Protein AF-A0A1G6M345-F1 (afdb_monomer_lite)

pLDDT: mean 76.26, std 18.9, range [32.53, 98.56]

Radius of gyration: 29.84 Å; chains: 1; bounding box: 64×35×105 Å

Structure (mmCIF, N/CA/C/O backbone):
data_AF-A0A1G6M345-F1
#
_entry.id   AF-A0A1G6M345-F1
#
loop_
_atom_site.group_PDB
_atom_site.id
_atom_site.type_symbol
_atom_site.label_atom_id
_atom_site.label_alt_id
_atom_site.label_comp_id
_atom_site.label_asym_id
_atom_site.label_entity_id
_atom_site.label_seq_id
_atom_site.pdbx_PDB_ins_code
_atom_site.Cartn_x
_atom_site.Cartn_y
_atom_site.Cartn_z
_atom_site.occupancy
_atom_site.B_iso_or_equiv
_atom_site.auth_seq_id
_atom_site.auth_comp_id
_atom_site.auth_asym_id
_atom_site.auth_atom_id
_atom_site.pdbx_PDB_model_num
ATOM 1 N N . MET A 1 1 ? 26.099 4.667 -86.361 1.00 35.91 1 MET A N 1
ATOM 2 C CA . MET A 1 1 ? 26.799 5.180 -85.166 1.00 35.91 1 MET A CA 1
ATOM 3 C C . MET A 1 1 ? 26.003 4.745 -83.948 1.00 35.91 1 MET A C 1
ATOM 5 O O . MET A 1 1 ? 24.913 5.258 -83.745 1.00 35.91 1 MET A O 1
ATOM 9 N N . ALA A 1 2 ? 26.470 3.720 -83.233 1.00 34.31 2 ALA A N 1
ATOM 10 C CA . ALA A 1 2 ? 25.830 3.236 -82.012 1.00 34.31 2 ALA A CA 1
ATOM 11 C C . ALA A 1 2 ? 26.437 3.985 -80.821 1.00 34.31 2 ALA A C 1
ATOM 13 O O . ALA A 1 2 ? 27.648 3.931 -80.615 1.00 34.31 2 ALA A O 1
ATOM 14 N N . VAL A 1 3 ? 25.608 4.716 -80.080 1.00 37.28 3 VAL A N 1
ATOM 15 C CA . VAL A 1 3 ? 25.998 5.370 -78.828 1.00 37.28 3 VAL A CA 1
ATOM 16 C C . VAL A 1 3 ? 25.829 4.322 -77.730 1.00 37.28 3 VAL A C 1
ATOM 18 O O . VAL A 1 3 ? 24.717 3.857 -77.490 1.00 37.28 3 VAL A O 1
ATOM 21 N N . GLY A 1 4 ? 26.939 3.867 -77.146 1.00 32.53 4 GLY A N 1
ATOM 22 C CA . GLY A 1 4 ? 26.936 2.855 -76.091 1.00 32.53 4 GLY A CA 1
ATOM 23 C C . GLY A 1 4 ? 26.168 3.344 -74.865 1.00 32.53 4 GLY A C 1
ATOM 24 O O . GLY A 1 4 ? 26.401 4.454 -74.388 1.00 32.53 4 GLY A O 1
ATOM 25 N N . ALA A 1 5 ? 25.242 2.523 -74.368 1.00 40.53 5 ALA A N 1
ATOM 26 C CA . ALA A 1 5 ? 24.544 2.788 -73.118 1.00 40.53 5 ALA A CA 1
ATOM 27 C C . ALA A 1 5 ? 25.561 2.894 -71.963 1.00 40.53 5 ALA A C 1
ATOM 29 O O . ALA A 1 5 ? 26.490 2.081 -71.905 1.00 40.53 5 ALA A O 1
ATOM 30 N N . PRO A 1 6 ? 25.414 3.861 -71.038 1.00 37.91 6 PRO A N 1
ATOM 31 C CA . PRO A 1 6 ? 26.281 3.941 -69.875 1.00 37.91 6 PRO A CA 1
ATOM 32 C C . PRO A 1 6 ? 26.061 2.705 -68.999 1.00 37.91 6 PRO A C 1
ATOM 34 O O . PRO A 1 6 ? 24.987 2.499 -68.437 1.00 37.91 6 PRO A O 1
ATOM 37 N N . ILE A 1 7 ? 27.097 1.876 -68.893 1.00 40.00 7 ILE A N 1
ATOM 38 C CA . ILE A 1 7 ? 27.225 0.840 -67.869 1.00 40.00 7 ILE A CA 1
ATOM 39 C C . ILE A 1 7 ? 27.265 1.533 -66.506 1.00 40.00 7 ILE A C 1
ATOM 41 O O . ILE A 1 7 ? 28.296 2.063 -66.101 1.00 40.00 7 ILE A O 1
ATOM 45 N N . THR A 1 8 ? 26.136 1.558 -65.801 1.00 39.62 8 THR A N 1
ATOM 46 C CA . THR A 1 8 ? 26.096 1.892 -64.378 1.00 39.62 8 THR A CA 1
ATOM 47 C C . THR A 1 8 ? 26.783 0.760 -63.610 1.00 39.62 8 THR A C 1
ATOM 49 O O . THR A 1 8 ? 26.285 -0.369 -63.623 1.00 39.62 8 THR A O 1
ATOM 52 N N . PRO A 1 9 ? 27.935 0.998 -62.954 1.00 37.31 9 PRO A N 1
ATOM 53 C CA . PRO A 1 9 ? 28.557 -0.027 -62.132 1.00 37.31 9 PRO A CA 1
ATOM 54 C C . PRO A 1 9 ? 27.627 -0.344 -60.957 1.00 37.31 9 PRO A C 1
ATOM 56 O O . PRO A 1 9 ? 27.355 0.506 -60.110 1.00 37.31 9 PRO A O 1
ATOM 59 N N . VAL A 1 10 ? 27.123 -1.577 -60.910 1.00 41.31 10 VAL A N 1
ATOM 60 C CA . VAL A 1 10 ? 26.424 -2.103 -59.735 1.00 41.31 10 VAL A CA 1
ATOM 61 C C . VAL A 1 10 ? 27.484 -2.342 -58.666 1.00 41.31 10 VAL A C 1
ATOM 63 O O . VAL A 1 10 ? 28.282 -3.273 -58.760 1.00 41.31 10 VAL A O 1
ATOM 66 N N . LEU A 1 11 ? 27.538 -1.459 -57.673 1.00 40.88 11 LEU A N 1
ATOM 67 C CA . LEU A 1 11 ? 28.486 -1.571 -56.571 1.00 40.88 11 LEU A CA 1
ATOM 68 C C . LEU A 1 11 ? 28.086 -2.760 -55.669 1.00 40.88 11 LEU A C 1
ATOM 70 O O . LEU A 1 11 ? 26.948 -2.799 -55.194 1.00 40.88 11 LEU A O 1
ATOM 74 N N . PRO A 1 12 ? 28.981 -3.728 -55.394 1.00 41.59 12 PRO A N 1
ATOM 75 C CA . PRO A 1 12 ? 28.666 -4.935 -54.632 1.00 41.59 12 PRO A CA 1
ATOM 76 C C . PRO A 1 12 ? 28.777 -4.678 -53.124 1.00 41.59 12 PRO A C 1
ATOM 78 O O . PRO A 1 12 ? 29.505 -5.354 -52.400 1.00 41.59 12 PRO A O 1
ATOM 81 N N . PHE A 1 13 ? 28.047 -3.686 -52.624 1.00 46.22 13 PHE A N 1
ATOM 82 C CA . PHE A 1 13 ? 27.951 -3.448 -51.191 1.00 46.22 13 PHE A CA 1
ATOM 83 C C . PHE A 1 13 ? 26.801 -4.274 -50.618 1.00 46.22 13 PHE A C 1
ATOM 85 O O . PHE A 1 13 ? 25.634 -3.906 -50.728 1.00 46.22 13 PHE A O 1
ATOM 92 N N . SER A 1 14 ? 27.111 -5.403 -49.975 1.00 50.25 14 SER A N 1
ATOM 93 C CA . SER A 1 14 ? 26.101 -6.142 -49.214 1.00 50.25 14 SER A CA 1
ATOM 94 C C . SER A 1 14 ? 25.989 -5.555 -47.804 1.00 50.25 14 SER A C 1
ATOM 96 O O . SER A 1 14 ? 26.851 -5.797 -46.952 1.00 50.25 14 SER A O 1
ATOM 98 N N . LYS A 1 15 ? 24.923 -4.796 -47.545 1.00 51.84 15 LYS A N 1
ATOM 99 C CA . LYS A 1 15 ? 24.524 -4.386 -46.194 1.00 51.84 15 LYS A CA 1
ATOM 100 C C . LYS A 1 15 ? 23.704 -5.515 -45.581 1.00 51.84 15 LYS A C 1
ATOM 102 O O . LYS A 1 15 ? 22.666 -5.882 -46.118 1.00 51.84 15 LYS A O 1
ATOM 107 N N . THR A 1 16 ? 24.174 -6.087 -44.476 1.00 56.19 16 THR A N 1
ATOM 108 C CA . THR A 1 16 ? 23.378 -7.056 -43.711 1.00 56.19 16 THR A CA 1
ATOM 109 C C . THR A 1 16 ? 22.827 -6.359 -42.480 1.00 56.19 16 THR A C 1
ATOM 111 O O . THR A 1 16 ? 23.593 -5.818 -41.681 1.00 56.19 16 THR A O 1
ATOM 114 N N . SER A 1 17 ? 21.506 -6.370 -42.336 1.00 57.03 17 SER A N 1
ATOM 115 C CA . SER A 1 17 ? 20.808 -5.940 -41.129 1.00 57.03 17 SER A CA 1
ATOM 116 C C . SER A 1 17 ? 20.245 -7.157 -40.409 1.00 57.03 17 SER A C 1
ATOM 118 O O . SER A 1 17 ? 19.601 -7.998 -41.036 1.00 57.03 17 SER A O 1
ATOM 120 N N . LYS A 1 18 ? 20.469 -7.245 -39.099 1.00 63.69 18 LYS A N 1
ATOM 121 C CA . LYS A 1 18 ? 19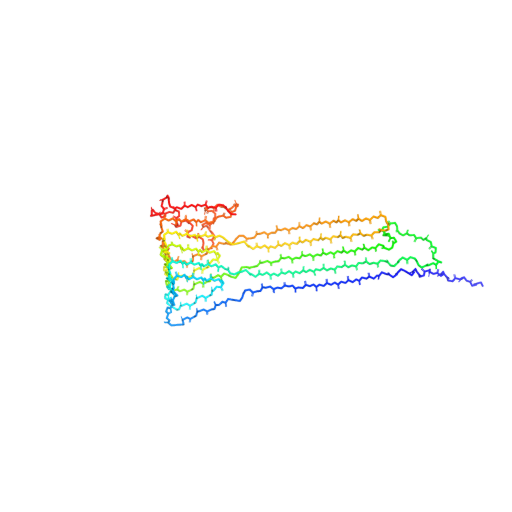.743 -8.170 -38.224 1.00 63.69 18 LYS A CA 1
ATOM 122 C C . LYS A 1 18 ? 19.028 -7.362 -37.155 1.00 63.69 18 LYS A C 1
ATOM 124 O O . LYS A 1 18 ? 19.662 -6.516 -36.523 1.00 63.69 18 LYS A O 1
ATOM 129 N N . THR A 1 19 ? 17.753 -7.664 -36.958 1.00 62.09 19 THR A N 1
ATOM 130 C CA . THR A 1 19 ? 16.923 -7.079 -35.906 1.00 62.09 19 THR A CA 1
ATOM 131 C C . THR A 1 19 ? 16.432 -8.200 -35.004 1.00 62.09 19 THR A C 1
ATOM 133 O O . THR A 1 19 ? 15.985 -9.231 -35.507 1.00 62.09 19 THR A O 1
ATOM 136 N N . GLY A 1 20 ? 16.539 -8.008 -33.695 1.00 57.91 20 GLY A N 1
ATOM 137 C CA . GLY A 1 20 ? 15.947 -8.869 -32.680 1.00 57.91 20 GLY A CA 1
ATOM 138 C C . GLY A 1 20 ? 15.106 -8.029 -31.731 1.00 57.91 20 GLY A C 1
ATOM 139 O O . GLY A 1 20 ? 15.467 -6.891 -31.439 1.00 57.91 20 GLY A O 1
ATOM 140 N N . ILE A 1 21 ? 13.986 -8.577 -31.276 1.00 61.22 21 ILE A N 1
ATOM 141 C CA . ILE A 1 21 ? 13.172 -7.998 -30.208 1.00 61.22 21 ILE A CA 1
ATOM 142 C C . ILE A 1 21 ? 12.942 -9.114 -29.202 1.00 61.22 21 ILE A C 1
ATOM 144 O O . ILE A 1 21 ? 12.504 -10.201 -29.577 1.00 61.22 21 ILE A O 1
ATOM 148 N N . GLU A 1 22 ? 13.252 -8.838 -27.947 1.00 65.25 22 GLU A N 1
ATOM 149 C CA . GLU A 1 22 ? 12.936 -9.695 -26.817 1.00 65.25 22 GLU A CA 1
ATOM 150 C C . GLU A 1 22 ? 11.963 -8.950 -25.904 1.00 65.25 22 GLU A C 1
ATOM 152 O O . GLU A 1 22 ? 12.176 -7.777 -25.600 1.00 65.25 22 GLU A O 1
ATOM 157 N N . LEU A 1 23 ? 10.885 -9.625 -25.511 1.00 72.25 23 LEU A N 1
ATOM 158 C CA . LEU A 1 23 ? 9.924 -9.146 -24.524 1.00 72.25 23 LEU A CA 1
ATOM 159 C C . LEU A 1 23 ? 9.982 -10.099 -23.334 1.00 72.25 23 LEU A C 1
ATOM 161 O O . LEU A 1 23 ? 9.750 -11.298 -23.498 1.00 72.25 23 LEU A O 1
ATOM 165 N N . GLN A 1 24 ? 10.259 -9.562 -22.153 1.00 73.94 24 GLN A N 1
ATOM 166 C CA . GLN A 1 24 ? 10.137 -10.277 -20.889 1.00 73.94 24 GLN A CA 1
ATOM 167 C C . GLN A 1 24 ? 9.076 -9.576 -20.044 1.00 73.94 24 GLN A C 1
ATOM 169 O O . GLN A 1 24 ? 8.997 -8.350 -20.026 1.00 73.94 24 GLN A O 1
ATOM 174 N N . SER A 1 25 ? 8.233 -10.340 -19.357 1.00 77.00 25 SER A N 1
ATOM 175 C CA . SER A 1 25 ? 7.199 -9.782 -18.487 1.00 77.00 25 SER A CA 1
ATOM 176 C C . SER A 1 25 ? 6.977 -10.669 -17.274 1.00 77.00 25 SER A C 1
ATOM 178 O O . SER A 1 25 ? 6.829 -11.882 -17.431 1.00 77.00 25 SER A O 1
ATOM 180 N N . ASP A 1 26 ? 6.874 -10.052 -16.103 1.00 76.50 26 ASP A N 1
ATOM 181 C CA . ASP A 1 26 ? 6.426 -10.668 -14.860 1.00 76.50 26 ASP A CA 1
ATOM 182 C C . ASP A 1 26 ? 5.181 -9.922 -14.370 1.00 76.50 26 ASP A C 1
ATOM 184 O O . ASP A 1 26 ? 5.207 -8.718 -14.107 1.00 76.50 26 ASP A O 1
ATOM 188 N N . THR A 1 27 ? 4.047 -10.619 -14.337 1.00 76.81 27 THR A N 1
ATOM 189 C CA . THR A 1 27 ? 2.755 -10.034 -13.968 1.00 76.81 27 THR A CA 1
ATOM 190 C C . THR A 1 27 ? 2.256 -10.684 -12.692 1.00 76.81 27 THR A C 1
ATOM 192 O O . THR A 1 27 ? 1.922 -11.870 -12.664 1.00 76.81 27 THR A O 1
ATOM 195 N N . ALA A 1 28 ? 2.135 -9.880 -11.642 1.00 75.44 28 ALA A N 1
ATOM 196 C CA . ALA A 1 28 ? 1.505 -10.274 -10.403 1.00 75.44 28 ALA A CA 1
ATOM 197 C C . ALA A 1 28 ? 0.017 -10.561 -10.635 1.00 75.44 28 ALA A C 1
ATOM 199 O O . ALA A 1 28 ? -0.778 -9.675 -10.953 1.00 75.44 28 ALA A O 1
ATOM 200 N N . SER A 1 29 ? -0.363 -11.820 -10.438 1.00 76.00 29 SER A N 1
ATOM 201 C CA . SER A 1 29 ? -1.762 -12.237 -10.430 1.00 76.00 29 SER A CA 1
ATOM 202 C C . SER A 1 29 ? -2.327 -12.096 -9.024 1.00 76.00 29 SER A C 1
ATOM 204 O O . SER A 1 29 ? -1.793 -12.665 -8.071 1.00 76.00 29 SER A O 1
ATOM 206 N N . ALA A 1 30 ? -3.413 -11.339 -8.892 1.00 81.00 30 ALA A N 1
ATOM 207 C CA . ALA A 1 30 ? -4.017 -11.102 -7.595 1.00 81.00 30 ALA A CA 1
ATOM 208 C C . ALA A 1 30 ? -4.652 -12.375 -7.018 1.00 81.00 30 ALA A C 1
ATOM 210 O O . ALA A 1 30 ? -5.416 -13.068 -7.693 1.00 81.00 30 ALA A O 1
ATOM 211 N N . SER A 1 31 ? -4.391 -12.649 -5.738 1.00 87.69 31 SER A N 1
ATOM 212 C CA . SER A 1 31 ? -5.169 -13.641 -4.988 1.00 87.69 31 SER A CA 1
ATOM 213 C C . SER A 1 31 ? -6.494 -13.022 -4.562 1.00 87.69 31 SER A C 1
ATOM 215 O O . SER A 1 31 ? -6.500 -11.920 -4.018 1.00 87.69 31 SER A O 1
ATOM 217 N N . THR A 1 32 ? -7.607 -13.715 -4.798 1.00 91.69 32 THR A N 1
ATOM 218 C CA . THR A 1 32 ? -8.953 -13.211 -4.491 1.00 91.69 32 THR A CA 1
ATOM 219 C C . THR A 1 32 ? -9.581 -13.977 -3.329 1.00 91.69 32 THR A C 1
ATOM 221 O O . THR A 1 32 ? -9.552 -15.206 -3.285 1.00 91.69 32 THR A O 1
ATOM 224 N N . VAL A 1 33 ? -10.159 -13.245 -2.378 1.00 93.00 33 VAL A N 1
ATOM 225 C CA . VAL A 1 33 ? -10.988 -13.784 -1.294 1.00 93.00 33 VAL A CA 1
ATOM 226 C C . VAL A 1 33 ? -12.342 -13.098 -1.376 1.00 93.00 33 VAL A C 1
ATOM 228 O O . VAL A 1 33 ? -12.422 -11.885 -1.206 1.00 93.00 33 VAL A O 1
ATOM 231 N N . THR A 1 34 ? -13.406 -13.861 -1.629 1.00 92.94 34 THR A N 1
ATOM 232 C CA . THR A 1 34 ? -14.746 -13.297 -1.839 1.00 92.94 34 THR A CA 1
ATOM 233 C C . THR A 1 34 ? -15.772 -13.913 -0.898 1.00 92.94 34 THR A C 1
ATOM 235 O O . THR A 1 34 ? -15.845 -15.133 -0.752 1.00 92.94 34 THR A O 1
ATOM 238 N N . SER A 1 35 ? -16.606 -13.068 -0.293 1.00 94.00 35 SER A N 1
ATOM 239 C CA . SER A 1 35 ? -17.743 -13.453 0.543 1.00 94.00 35 SER A CA 1
ATOM 240 C C . SER A 1 35 ? -18.988 -12.696 0.086 1.00 94.00 35 SER A C 1
ATOM 242 O O . SER A 1 35 ? -19.209 -11.549 0.458 1.00 94.00 35 SER A O 1
ATOM 244 N N . SER A 1 36 ? -19.825 -13.334 -0.733 1.00 91.75 36 SER A N 1
ATOM 245 C CA . SER A 1 36 ? -20.975 -12.689 -1.394 1.00 91.75 36 SER A CA 1
ATOM 246 C C . SER A 1 36 ? -22.171 -12.401 -0.479 1.00 91.75 36 SER A C 1
ATOM 248 O O . SER A 1 36 ? -23.096 -11.698 -0.875 1.00 91.75 36 SER A O 1
ATOM 250 N N . GLN A 1 37 ? -22.182 -12.946 0.739 1.00 92.06 37 GLN A N 1
ATOM 251 C CA . GLN A 1 37 ? -23.281 -12.779 1.705 1.00 92.06 37 GLN A CA 1
ATOM 252 C C . GLN A 1 37 ? -22.798 -12.469 3.131 1.00 92.06 37 GLN A C 1
ATOM 254 O O . GLN A 1 37 ? -23.606 -12.217 4.032 1.00 92.06 37 GLN A O 1
ATOM 259 N N . GLY A 1 38 ? -21.487 -12.519 3.361 1.00 93.50 38 GLY A N 1
ATOM 260 C CA . GLY A 1 38 ? -20.889 -12.492 4.686 1.00 93.50 38 GLY A CA 1
ATOM 261 C C . GLY A 1 38 ? -19.712 -11.535 4.787 1.00 93.50 38 GLY A C 1
ATOM 262 O O . GLY A 1 38 ? -19.399 -10.788 3.861 1.00 93.50 38 GLY A O 1
ATOM 263 N N . GLY A 1 39 ? -19.077 -11.563 5.955 1.00 96.06 39 GLY A N 1
ATOM 264 C CA . GLY A 1 39 ? -17.797 -10.903 6.168 1.00 96.06 39 GLY A CA 1
ATOM 265 C C . GLY A 1 39 ? -16.621 -11.789 5.764 1.00 96.06 39 GLY A C 1
ATOM 266 O O . GLY A 1 39 ? -16.804 -12.950 5.382 1.00 96.06 39 GLY A O 1
ATOM 267 N N . VAL A 1 40 ? -15.417 -11.242 5.896 1.00 97.75 40 VAL A N 1
ATOM 268 C CA . VAL A 1 40 ? -14.147 -11.967 5.770 1.00 97.75 40 VAL A CA 1
ATOM 269 C C . VAL A 1 40 ? -13.339 -11.760 7.048 1.00 97.75 40 VAL A C 1
ATOM 271 O O . VAL A 1 40 ? -13.171 -10.631 7.499 1.00 97.75 40 VAL A O 1
ATOM 274 N N . LEU A 1 41 ? -12.827 -12.852 7.619 1.00 97.00 41 LEU A N 1
ATOM 275 C CA . LEU A 1 41 ? -11.887 -12.827 8.738 1.00 97.00 41 LEU A CA 1
ATOM 276 C C . LEU A 1 41 ? -10.561 -13.441 8.291 1.00 97.00 41 LEU A C 1
ATOM 278 O O . LEU A 1 41 ? -10.512 -14.620 7.944 1.00 97.00 41 LEU A O 1
ATOM 282 N N . LEU A 1 42 ? -9.493 -12.651 8.339 1.00 96.12 42 LEU A N 1
ATOM 283 C CA . LEU A 1 42 ? -8.120 -13.110 8.148 1.00 96.12 42 LEU A CA 1
ATOM 284 C C . LEU A 1 42 ? -7.401 -12.998 9.488 1.00 96.12 42 LEU A C 1
ATOM 286 O O . LEU A 1 42 ? -7.334 -11.912 10.060 1.00 96.12 42 LEU A O 1
ATOM 290 N N . GLN A 1 43 ? -6.890 -14.111 10.013 1.00 95.94 43 GLN A N 1
ATOM 291 C CA . GLN A 1 43 ? -6.244 -14.116 11.323 1.00 95.94 43 GLN A CA 1
ATOM 292 C C . GLN A 1 43 ? -5.020 -15.027 11.389 1.00 95.94 43 GLN A C 1
ATOM 294 O O . GLN A 1 43 ? -5.016 -16.112 10.808 1.00 95.94 43 GLN A O 1
ATOM 299 N N . GLY A 1 44 ? -3.999 -14.609 12.136 1.00 91.06 44 GLY A N 1
ATOM 300 C CA . GLY A 1 44 ? -2.784 -15.396 12.351 1.00 91.06 44 GLY A CA 1
ATOM 301 C C . GLY A 1 44 ? -1.759 -14.676 13.225 1.00 91.06 44 GLY A C 1
ATOM 302 O O . GLY A 1 44 ? -1.979 -13.548 13.642 1.00 91.06 44 GLY A O 1
ATOM 303 N N . GLY A 1 45 ? -0.618 -15.315 13.506 1.00 90.69 45 GLY A N 1
ATOM 304 C CA . GLY A 1 45 ? 0.490 -14.648 14.208 1.00 90.69 45 GLY A CA 1
ATOM 305 C C . GLY A 1 45 ? 1.037 -13.464 13.404 1.00 90.69 45 GLY A C 1
ATOM 306 O O . GLY A 1 45 ? 1.127 -12.352 13.915 1.00 90.69 45 GLY A O 1
ATOM 307 N N . THR A 1 46 ? 1.285 -13.685 12.116 1.00 92.62 46 THR A N 1
ATOM 308 C CA . THR A 1 46 ? 1.577 -12.637 11.135 1.00 92.62 46 THR A CA 1
ATOM 309 C C . THR A 1 46 ? 0.621 -12.801 9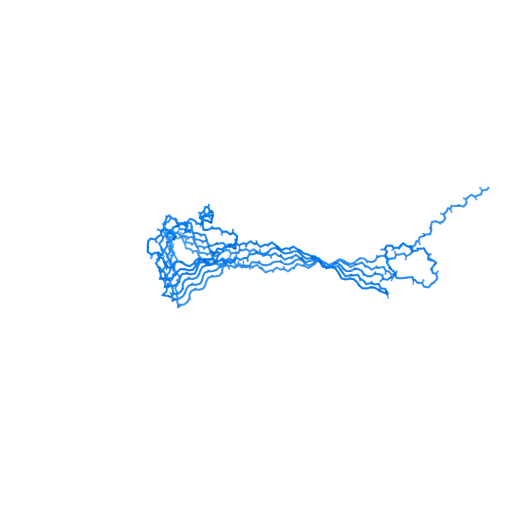.962 1.00 92.62 46 THR A C 1
ATOM 311 O O . THR A 1 46 ? 0.437 -13.917 9.474 1.00 92.62 46 THR A O 1
ATOM 314 N N . VAL A 1 47 ? 0.028 -11.704 9.496 1.00 93.94 47 VAL A N 1
ATOM 315 C CA . VAL A 1 47 ? -0.788 -11.679 8.277 1.00 93.94 47 VAL A CA 1
ATOM 316 C C . VAL A 1 47 ? -0.029 -10.893 7.216 1.00 93.94 47 VAL A C 1
ATOM 318 O O . VAL A 1 47 ? 0.257 -9.718 7.417 1.00 93.94 47 VAL A O 1
ATOM 321 N N . ASN A 1 48 ? 0.311 -11.534 6.098 1.00 92.00 48 ASN A N 1
ATOM 322 C CA . ASN A 1 48 ? 0.988 -10.889 4.974 1.00 92.00 48 ASN A CA 1
ATOM 323 C C . ASN A 1 48 ? 0.098 -10.951 3.730 1.00 92.00 48 ASN A C 1
ATOM 325 O O . ASN A 1 48 ? -0.348 -12.030 3.339 1.00 92.00 48 ASN A O 1
ATOM 329 N N . MET A 1 49 ? -0.161 -9.798 3.122 1.00 89.06 49 MET A N 1
ATOM 330 C CA . MET A 1 49 ? -0.991 -9.657 1.932 1.00 89.06 49 MET A CA 1
ATOM 331 C C . MET A 1 49 ? -0.243 -8.846 0.879 1.00 89.06 49 MET A C 1
ATOM 333 O O . MET A 1 49 ? 0.081 -7.680 1.097 1.00 89.06 49 MET A O 1
ATOM 337 N N . VAL A 1 50 ? 0.005 -9.463 -0.276 1.00 88.75 50 VAL A N 1
ATOM 338 C CA . VAL A 1 50 ? 0.732 -8.860 -1.398 1.00 88.75 50 VAL A CA 1
ATOM 339 C C . VAL A 1 50 ? -0.109 -8.985 -2.662 1.00 88.75 50 VAL A C 1
ATOM 341 O O . VAL A 1 50 ? -0.367 -10.098 -3.113 1.00 88.75 50 VAL A O 1
ATOM 344 N N . GLY A 1 51 ? -0.570 -7.859 -3.209 1.00 83.81 51 GLY A N 1
ATOM 345 C CA . GLY A 1 51 ? -1.460 -7.838 -4.378 1.00 83.81 51 GLY A CA 1
ATOM 346 C C . GLY A 1 51 ? -2.760 -8.632 -4.181 1.00 83.81 51 GLY A C 1
ATOM 347 O O . GLY A 1 51 ? -3.228 -9.284 -5.109 1.00 83.81 51 GLY A O 1
ATOM 348 N N . VAL A 1 52 ? -3.326 -8.635 -2.971 1.00 93.19 52 VAL A N 1
ATOM 349 C CA . VAL A 1 52 ? -4.533 -9.412 -2.635 1.00 93.19 52 VAL A CA 1
ATOM 350 C C . VAL A 1 52 ? -5.793 -8.587 -2.888 1.00 93.19 52 VAL A C 1
ATOM 352 O O . VAL A 1 52 ? -5.819 -7.381 -2.674 1.00 93.19 52 VAL A O 1
ATOM 355 N N . GLN A 1 53 ? -6.867 -9.235 -3.312 1.00 96.00 53 GLN A N 1
ATOM 356 C CA . GLN A 1 53 ? -8.183 -8.635 -3.496 1.00 96.00 53 GLN A CA 1
ATOM 357 C C . GLN A 1 53 ? -9.159 -9.313 -2.532 1.00 96.00 53 GLN A C 1
ATOM 359 O O . GLN A 1 53 ? -9.445 -10.501 -2.669 1.00 96.00 53 GLN A O 1
ATOM 364 N N . VAL A 1 54 ? -9.654 -8.576 -1.542 1.00 96.75 54 VAL A N 1
ATOM 365 C CA . VAL A 1 54 ? -10.673 -9.058 -0.604 1.00 96.75 54 VAL A CA 1
ATOM 366 C C . VAL A 1 54 ? -11.975 -8.330 -0.889 1.00 96.75 54 VAL A C 1
ATOM 368 O O . VAL A 1 54 ? -12.024 -7.104 -0.832 1.00 96.75 54 VAL A O 1
ATOM 371 N N . ASP A 1 55 ? -13.026 -9.086 -1.178 1.00 97.31 55 ASP A N 1
ATOM 372 C CA . ASP A 1 55 ? -14.365 -8.565 -1.436 1.00 97.31 55 ASP A CA 1
ATOM 373 C C . ASP A 1 55 ? -15.374 -9.235 -0.499 1.00 97.31 55 ASP A C 1
ATOM 375 O O . ASP A 1 55 ? -15.638 -10.436 -0.588 1.00 97.31 55 ASP A O 1
ATOM 379 N N . ALA A 1 56 ? -15.902 -8.466 0.448 1.00 96.88 56 ALA A N 1
ATOM 380 C CA . ALA A 1 56 ? -16.875 -8.920 1.423 1.00 96.88 56 ALA A CA 1
ATOM 381 C C . ALA A 1 56 ? -18.169 -8.115 1.292 1.00 96.88 56 ALA A C 1
ATOM 383 O O . ALA A 1 56 ? -18.172 -6.888 1.355 1.00 96.88 56 ALA A O 1
ATOM 384 N N . ALA A 1 57 ? -19.302 -8.812 1.227 1.00 94.75 57 ALA A N 1
ATOM 385 C CA . ALA A 1 57 ? -20.617 -8.179 1.256 1.00 94.75 57 ALA A CA 1
ATOM 386 C C . ALA A 1 57 ? -20.912 -7.486 2.601 1.00 94.75 57 ALA A C 1
ATOM 388 O O . ALA A 1 57 ? -21.792 -6.630 2.673 1.00 94.75 57 ALA A O 1
ATOM 389 N N . LYS A 1 58 ? -20.208 -7.875 3.672 1.00 96.56 58 LYS A N 1
ATOM 390 C CA . LYS A 1 58 ? -20.286 -7.268 5.010 1.00 96.56 58 LYS A CA 1
ATOM 391 C C . LYS A 1 58 ? -18.905 -6.786 5.458 1.00 96.56 58 LYS A C 1
ATOM 393 O O . LYS A 1 58 ? -18.200 -6.138 4.694 1.00 96.56 58 LYS A O 1
ATOM 398 N N . ASP A 1 59 ? -18.527 -7.059 6.701 1.00 97.81 59 ASP A N 1
ATOM 399 C CA . ASP A 1 59 ? -17.314 -6.519 7.304 1.00 97.81 59 ASP A CA 1
ATOM 400 C C . ASP A 1 59 ? -16.073 -7.352 6.966 1.00 97.81 59 ASP A C 1
ATOM 402 O O . ASP A 1 59 ? -16.135 -8.578 6.844 1.00 97.81 59 ASP A O 1
ATOM 406 N N . ILE A 1 60 ? -14.927 -6.684 6.870 1.00 98.38 60 ILE A N 1
ATOM 407 C CA . ILE A 1 60 ? -13.606 -7.309 6.816 1.00 98.38 60 ILE A CA 1
ATOM 408 C C . ILE A 1 60 ? -12.926 -7.098 8.167 1.00 98.38 60 ILE A C 1
ATOM 410 O O . ILE A 1 60 ? -12.804 -5.968 8.639 1.00 98.38 60 ILE A O 1
ATOM 414 N N . ALA A 1 61 ? -12.434 -8.181 8.761 1.00 98.31 61 ALA A N 1
ATOM 415 C CA . ALA A 1 61 ? -11.579 -8.151 9.938 1.00 98.31 61 ALA A CA 1
ATOM 416 C C . ALA A 1 61 ? -10.238 -8.826 9.626 1.00 98.31 61 ALA A C 1
ATOM 418 O O . ALA A 1 61 ? -10.198 -9.974 9.182 1.00 98.31 61 ALA A O 1
ATOM 419 N N . ILE A 1 62 ? -9.138 -8.119 9.871 1.00 98.19 62 ILE A N 1
ATOM 420 C CA . ILE A 1 62 ? -7.775 -8.628 9.716 1.00 98.19 62 ILE A CA 1
ATOM 421 C C . ILE A 1 62 ? -7.077 -8.510 11.061 1.00 98.19 62 ILE A C 1
ATOM 423 O O . ILE A 1 62 ? -6.885 -7.402 11.548 1.00 98.19 62 ILE A O 1
ATOM 427 N N . ASN A 1 63 ? -6.693 -9.639 11.652 1.00 98.00 63 ASN A N 1
ATOM 428 C CA . ASN A 1 63 ? -6.142 -9.690 13.001 1.00 98.00 63 ASN A CA 1
ATOM 429 C C . ASN A 1 63 ? -4.799 -10.423 13.016 1.00 98.00 63 ASN A C 1
ATOM 431 O O . ASN A 1 63 ? -4.713 -11.581 12.610 1.00 98.00 63 ASN A O 1
ATOM 435 N N . GLY A 1 64 ? -3.758 -9.799 13.557 1.00 95.06 64 GLY A N 1
ATOM 436 C CA . GLY A 1 64 ? -2.509 -10.505 13.808 1.00 95.06 64 GLY A CA 1
ATOM 437 C C . GLY A 1 64 ? -1.624 -9.873 14.864 1.00 95.06 64 GLY A C 1
ATOM 438 O O . GLY A 1 64 ? -1.910 -8.800 15.380 1.00 95.06 64 GLY A O 1
ATOM 439 N N . GLY A 1 65 ? -0.531 -10.552 15.202 1.00 90.81 65 GLY A N 1
ATOM 440 C CA . GLY A 1 65 ? 0.561 -9.941 15.958 1.00 90.81 65 GLY A CA 1
ATOM 441 C C . GLY A 1 65 ? 1.225 -8.839 15.134 1.00 90.81 65 GLY A C 1
ATOM 442 O O . GLY A 1 65 ? 1.403 -7.722 15.612 1.00 90.81 65 GLY A O 1
ATOM 443 N N . GLN A 1 66 ? 1.485 -9.140 13.861 1.00 90.44 66 GLN A N 1
ATOM 444 C CA . GLN A 1 66 ? 1.941 -8.194 12.844 1.00 90.44 66 GLN A CA 1
ATOM 445 C C . GLN A 1 66 ? 1.084 -8.331 11.586 1.00 90.44 66 GLN A C 1
ATOM 447 O O . GLN A 1 66 ? 0.689 -9.440 11.213 1.00 90.44 66 GLN A O 1
ATOM 452 N N . VAL A 1 67 ? 0.822 -7.216 10.911 1.00 95.62 67 VAL A N 1
ATOM 453 C CA . VAL A 1 67 ? 0.049 -7.194 9.668 1.00 95.62 67 VAL A CA 1
ATOM 454 C C . VAL A 1 67 ? 0.804 -6.383 8.618 1.00 95.62 67 VAL A C 1
ATOM 456 O O . VAL A 1 67 ? 1.076 -5.202 8.814 1.00 95.62 67 VAL A O 1
ATOM 459 N N . TYR A 1 68 ? 1.122 -7.018 7.493 1.00 90.31 68 TYR A N 1
ATOM 460 C CA . TYR A 1 68 ? 1.812 -6.415 6.356 1.00 90.31 68 TYR A CA 1
ATOM 461 C C . TYR A 1 68 ? 0.907 -6.472 5.132 1.00 90.31 68 TYR A C 1
ATOM 463 O O . TYR A 1 68 ? 0.478 -7.548 4.715 1.00 90.31 68 TYR A O 1
ATOM 471 N N . ILE A 1 69 ? 0.603 -5.311 4.565 1.00 91.31 69 ILE A N 1
ATOM 472 C CA . ILE A 1 69 ? -0.273 -5.168 3.410 1.00 91.31 69 ILE A CA 1
ATOM 473 C C . ILE A 1 69 ? 0.460 -4.336 2.372 1.00 91.31 69 ILE A C 1
ATOM 475 O O . ILE A 1 69 ? 0.791 -3.179 2.609 1.00 91.31 69 ILE A O 1
ATOM 479 N N . GLN A 1 70 ? 0.730 -4.911 1.212 1.00 87.44 70 GLN A N 1
ATOM 480 C CA . GLN A 1 70 ? 1.426 -4.204 0.146 1.00 87.44 70 GLN A CA 1
ATOM 481 C C . GLN A 1 70 ? 0.827 -4.528 -1.216 1.00 87.44 70 GLN A C 1
ATOM 483 O O . GLN A 1 70 ? 0.248 -5.598 -1.416 1.00 87.44 70 GLN A O 1
ATOM 488 N N . ALA A 1 71 ? 0.943 -3.618 -2.175 1.00 77.00 71 ALA A N 1
ATOM 489 C CA . ALA A 1 71 ? 0.670 -3.974 -3.558 1.00 77.00 71 ALA A CA 1
ATOM 490 C C . ALA A 1 71 ? 1.751 -4.921 -4.092 1.00 77.00 71 ALA A C 1
ATOM 492 O O . ALA A 1 71 ? 2.888 -4.935 -3.612 1.00 77.00 71 ALA A O 1
ATOM 493 N N . ALA A 1 72 ? 1.400 -5.662 -5.133 1.00 80.50 72 ALA A N 1
ATOM 494 C CA . ALA A 1 72 ? 2.374 -6.338 -5.970 1.00 80.50 72 ALA A CA 1
ATOM 495 C C . ALA A 1 72 ? 2.797 -5.429 -7.136 1.00 80.50 72 ALA A C 1
ATOM 497 O O . ALA A 1 72 ? 2.056 -4.526 -7.531 1.00 80.50 72 ALA A O 1
ATOM 498 N N . THR A 1 73 ? 3.973 -5.682 -7.702 1.00 74.88 73 THR A N 1
ATOM 499 C CA . THR A 1 73 ? 4.512 -4.922 -8.837 1.00 74.88 73 THR A CA 1
ATOM 500 C C . THR A 1 73 ? 4.591 -5.834 -10.051 1.00 74.88 73 THR A C 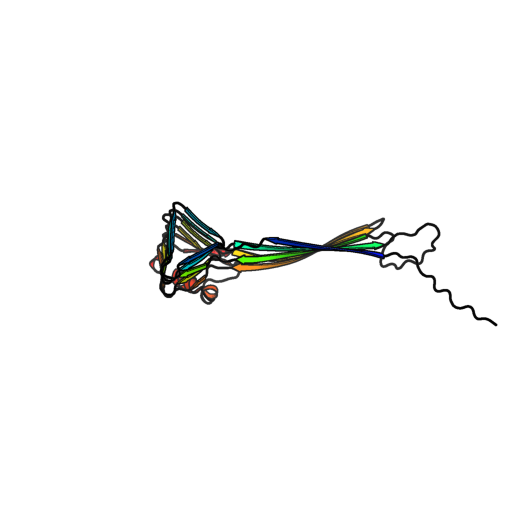1
ATOM 502 O O . THR A 1 73 ? 5.132 -6.931 -9.953 1.00 74.88 73 THR A O 1
ATOM 505 N N . ASN A 1 74 ? 4.072 -5.378 -11.189 1.00 70.19 74 ASN A N 1
ATOM 506 C CA . ASN A 1 74 ? 4.334 -6.011 -12.481 1.00 70.19 74 ASN A CA 1
ATOM 507 C C . ASN A 1 74 ? 5.548 -5.339 -13.105 1.00 70.19 74 ASN A C 1
ATOM 509 O O . ASN A 1 74 ? 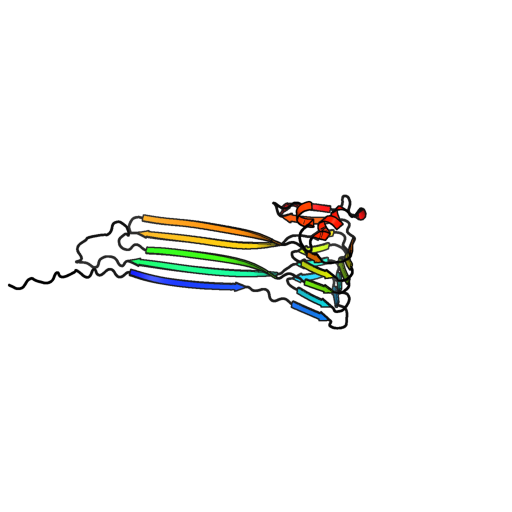5.699 -4.124 -12.966 1.00 70.19 74 ASN A O 1
ATOM 513 N N . THR A 1 75 ? 6.355 -6.097 -13.832 1.00 74.00 75 THR A N 1
ATOM 514 C CA . THR A 1 75 ? 7.467 -5.570 -14.619 1.00 74.00 75 THR A CA 1
ATOM 515 C C . THR A 1 75 ? 7.391 -6.098 -16.045 1.00 74.00 75 THR A C 1
ATOM 517 O O . THR A 1 75 ? 6.982 -7.232 -16.297 1.00 74.00 75 THR A O 1
ATOM 520 N N . SER A 1 76 ? 7.777 -5.275 -17.008 1.00 60.97 76 SER A N 1
ATOM 521 C CA . SER A 1 76 ? 7.990 -5.704 -18.385 1.00 60.97 76 SER A CA 1
ATOM 522 C C . SER A 1 76 ? 9.210 -5.014 -18.955 1.00 60.97 76 SER A C 1
ATOM 524 O O . SER A 1 76 ? 9.394 -3.818 -18.743 1.00 60.97 76 SER A O 1
ATOM 526 N N . SER A 1 77 ? 10.024 -5.751 -19.699 1.00 60.25 77 SER A N 1
ATOM 527 C CA . SER A 1 77 ? 11.157 -5.206 -20.430 1.00 60.25 77 SER A CA 1
ATOM 528 C C . SER A 1 77 ? 11.065 -5.559 -21.908 1.00 60.25 77 SER A C 1
ATOM 530 O O . SER A 1 77 ? 10.733 -6.683 -22.291 1.00 60.25 77 SER A O 1
ATOM 532 N N . VAL A 1 78 ? 11.352 -4.575 -22.754 1.00 65.81 78 VAL A N 1
ATOM 533 C CA . VAL A 1 78 ? 11.482 -4.743 -24.199 1.00 65.81 78 VAL A CA 1
ATOM 534 C C . VAL A 1 78 ? 12.905 -4.397 -24.584 1.00 65.81 78 VAL A C 1
ATOM 536 O O . VAL A 1 78 ? 13.317 -3.241 -24.492 1.00 65.81 78 VAL A O 1
ATOM 539 N N . THR A 1 79 ? 13.633 -5.391 -25.079 1.00 66.88 79 THR A N 1
ATOM 540 C CA . THR A 1 79 ? 14.994 -5.220 -25.582 1.00 66.88 79 THR A CA 1
ATOM 541 C C . THR A 1 79 ? 14.992 -5.364 -27.095 1.00 66.88 79 THR A C 1
ATOM 543 O O . THR A 1 79 ? 14.853 -6.454 -27.650 1.00 66.88 79 THR A O 1
ATOM 546 N N . GLY A 1 80 ? 15.152 -4.241 -27.788 1.00 53.44 80 GLY A N 1
ATOM 547 C CA . GLY A 1 80 ? 15.351 -4.180 -29.228 1.00 53.44 80 GLY A CA 1
ATOM 548 C C . GLY A 1 80 ? 16.836 -4.134 -29.564 1.00 53.44 80 GLY A C 1
ATOM 549 O O . GLY A 1 80 ? 17.562 -3.265 -29.093 1.00 53.44 80 GLY A O 1
ATOM 550 N N . THR A 1 81 ? 17.305 -5.027 -30.428 1.00 61.84 81 THR A N 1
ATOM 551 C CA . THR A 1 81 ? 18.666 -4.981 -30.970 1.00 61.84 81 THR A CA 1
ATOM 552 C C . THR A 1 81 ? 18.613 -4.809 -32.478 1.00 61.84 81 THR A C 1
ATOM 554 O O . THR A 1 81 ? 17.931 -5.548 -33.185 1.00 61.84 81 THR A O 1
ATOM 557 N N . SER A 1 82 ? 19.350 -3.836 -33.003 1.00 49.78 82 SER A N 1
ATOM 558 C CA . SER A 1 82 ? 19.586 -3.701 -34.437 1.00 49.78 82 SER A CA 1
ATOM 559 C C . SER A 1 82 ? 21.081 -3.684 -34.697 1.00 49.78 82 SER A C 1
ATOM 561 O O . SER A 1 82 ? 21.836 -2.911 -34.111 1.00 49.78 82 SER A O 1
ATOM 563 N N . SER A 1 83 ? 21.531 -4.577 -35.570 1.00 56.59 83 SER A N 1
ATOM 564 C CA . SER A 1 83 ? 22.922 -4.626 -35.997 1.00 56.59 83 SER A CA 1
ATOM 565 C C . SER A 1 83 ? 22.998 -4.442 -37.499 1.00 56.59 83 SER A C 1
ATOM 567 O O . SER A 1 83 ? 22.308 -5.111 -38.270 1.00 56.59 83 SER A O 1
ATOM 569 N N . THR A 1 84 ? 23.847 -3.516 -37.921 1.00 57.47 84 THR A N 1
ATOM 570 C CA . THR A 1 84 ? 24.168 -3.296 -39.327 1.00 57.47 84 THR A CA 1
ATOM 571 C C . THR A 1 84 ? 25.654 -3.516 -39.527 1.00 57.47 84 THR A C 1
ATOM 573 O O . THR A 1 84 ? 26.474 -2.913 -38.832 1.00 57.47 84 THR A O 1
ATOM 576 N N . GLY A 1 85 ? 25.992 -4.378 -40.482 1.00 52.97 85 GLY A N 1
ATOM 577 C CA . GLY A 1 85 ? 27.365 -4.609 -40.912 1.00 52.97 85 GLY A CA 1
ATOM 578 C C . GLY A 1 85 ? 27.496 -4.439 -42.420 1.00 52.97 85 GLY A C 1
ATOM 579 O O . GLY A 1 85 ? 26.670 -4.954 -43.181 1.00 52.97 85 GLY A O 1
ATOM 580 N N . GLY A 1 86 ? 28.539 -3.728 -42.845 1.00 52.75 86 GLY A N 1
ATOM 581 C CA . GLY A 1 86 ? 29.014 -3.749 -44.229 1.00 52.75 86 GLY A CA 1
ATOM 582 C C . GLY A 1 86 ? 30.091 -4.819 -44.395 1.00 52.75 86 GLY A C 1
ATOM 583 O O . GLY A 1 86 ? 30.977 -4.931 -43.546 1.00 52.75 86 GLY A O 1
ATOM 584 N N . LYS A 1 87 ? 30.029 -5.622 -45.464 1.00 53.31 87 LYS A N 1
ATOM 585 C CA . LYS A 1 87 ? 31.167 -6.475 -45.841 1.00 53.31 87 LYS A CA 1
ATOM 586 C C . LYS A 1 87 ? 32.239 -5.610 -46.506 1.00 53.31 87 LYS A C 1
ATOM 588 O O . LYS A 1 87 ? 31.920 -4.815 -47.385 1.00 53.31 87 LYS A O 1
ATOM 593 N N . GLY A 1 88 ? 33.486 -5.749 -46.061 1.00 50.88 88 GLY A N 1
ATOM 594 C CA . GLY A 1 88 ? 34.642 -5.115 -46.685 1.00 50.88 88 GLY A CA 1
ATOM 595 C C . GLY A 1 88 ? 34.916 -5.634 -48.098 1.00 50.88 88 GLY A C 1
ATOM 596 O O . GLY A 1 88 ? 34.369 -6.651 -48.527 1.00 50.88 88 GLY A O 1
ATOM 597 N N . LEU A 1 89 ? 35.779 -4.903 -48.804 1.00 47.34 89 LEU A N 1
ATOM 598 C CA . LEU A 1 89 ? 36.195 -5.167 -50.180 1.00 47.34 89 LEU A CA 1
ATOM 599 C C . LEU A 1 89 ? 36.764 -6.588 -50.324 1.00 47.34 89 LEU A C 1
ATOM 601 O O . LEU A 1 89 ? 37.673 -6.977 -49.590 1.00 47.34 89 LEU A O 1
ATOM 605 N N . THR A 1 90 ? 36.274 -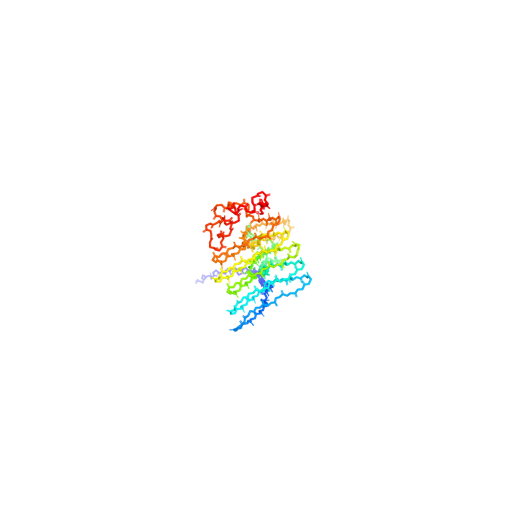7.349 -51.300 1.00 46.19 90 THR A N 1
ATOM 606 C CA . THR A 1 90 ? 36.992 -8.523 -51.814 1.00 46.19 90 THR A CA 1
ATOM 607 C C . THR A 1 90 ? 38.093 -8.053 -52.766 1.00 46.19 90 THR A C 1
ATOM 609 O O . THR A 1 90 ? 37.902 -7.066 -53.480 1.00 46.19 90 THR A O 1
ATOM 612 N N . ALA A 1 91 ? 39.244 -8.735 -52.780 1.00 38.34 91 ALA A N 1
ATOM 613 C CA . ALA A 1 91 ? 40.386 -8.374 -53.626 1.00 38.34 91 ALA A CA 1
ATOM 614 C C . ALA A 1 91 ? 39.961 -8.149 -55.099 1.00 38.34 91 ALA A C 1
ATOM 616 O O . ALA A 1 91 ? 39.200 -8.955 -55.633 1.00 38.34 91 ALA A O 1
ATOM 617 N N . ASN A 1 92 ? 40.458 -7.064 -55.719 1.00 41.38 92 ASN A N 1
ATOM 618 C CA . ASN A 1 92 ? 40.155 -6.513 -57.065 1.00 41.38 92 ASN A CA 1
ATOM 619 C C . ASN A 1 92 ? 39.035 -5.451 -57.220 1.00 41.38 92 ASN A C 1
ATOM 621 O O . ASN A 1 92 ? 38.578 -5.228 -58.340 1.00 41.38 92 ASN A O 1
ATOM 625 N N . GLN A 1 93 ? 38.618 -4.724 -56.175 1.00 44.34 93 GLN A N 1
ATOM 626 C CA . GLN A 1 93 ? 37.637 -3.625 -56.323 1.00 44.34 93 GLN A CA 1
ATOM 627 C C . GLN A 1 93 ? 38.238 -2.238 -56.029 1.00 44.34 93 GLN A C 1
ATOM 629 O O . GLN A 1 93 ? 38.768 -1.993 -54.948 1.00 44.34 93 GLN A O 1
ATOM 634 N N . PHE A 1 94 ? 38.168 -1.344 -57.026 1.00 37.41 94 PHE A N 1
ATOM 635 C CA . PHE A 1 94 ? 38.653 0.044 -56.995 1.00 37.41 94 PHE A CA 1
ATOM 636 C C . PHE A 1 94 ? 37.774 0.949 -56.110 1.00 37.41 94 PHE A C 1
ATOM 638 O O . PHE A 1 94 ? 36.554 0.803 -56.064 1.00 37.41 94 PHE A O 1
ATOM 645 N N . ILE A 1 95 ? 38.419 1.892 -55.416 1.00 38.50 95 ILE A N 1
ATOM 646 C CA . ILE A 1 95 ? 37.883 2.656 -54.281 1.00 38.50 95 ILE A CA 1
ATOM 647 C C . ILE A 1 95 ? 37.273 3.987 -54.746 1.00 38.50 95 ILE A C 1
ATOM 649 O O . ILE A 1 95 ? 37.998 4.904 -55.116 1.00 38.50 95 ILE A O 1
ATOM 653 N N . TRP A 1 96 ? 35.954 4.122 -54.619 1.00 34.19 96 TRP A N 1
ATOM 654 C CA . TRP A 1 96 ? 35.295 5.397 -54.323 1.00 34.19 96 TRP A CA 1
ATOM 655 C C . TRP A 1 96 ? 34.484 5.167 -53.046 1.00 34.19 96 TRP A C 1
ATOM 657 O O . TRP A 1 96 ? 33.474 4.468 -53.078 1.00 34.19 96 TRP A O 1
ATOM 667 N N . HIS A 1 97 ? 34.985 5.642 -51.902 1.00 38.78 97 HIS A N 1
ATOM 668 C CA . HIS A 1 97 ? 34.298 5.495 -50.617 1.00 38.78 97 HIS A CA 1
ATOM 669 C C . HIS A 1 97 ? 33.440 6.725 -50.315 1.00 38.78 97 HIS A C 1
ATOM 671 O O . HIS A 1 97 ? 33.852 7.859 -50.550 1.00 38.78 97 HIS A O 1
ATOM 677 N N . ASP A 1 98 ? 32.254 6.488 -49.763 1.00 35.31 98 ASP A N 1
ATOM 678 C CA . ASP A 1 98 ? 31.483 7.507 -49.059 1.00 35.31 98 ASP A CA 1
ATOM 679 C C . ASP A 1 98 ? 32.164 7.746 -47.693 1.00 35.31 98 ASP A C 1
ATOM 681 O O . ASP A 1 98 ? 32.356 6.784 -46.940 1.00 35.31 98 ASP A O 1
ATOM 685 N N . PRO A 1 99 ? 32.575 8.982 -47.353 1.00 43.53 99 PRO A N 1
ATOM 686 C CA . PRO A 1 99 ? 33.291 9.285 -46.112 1.00 43.53 99 PRO A CA 1
ATOM 687 C C . PRO A 1 99 ? 32.463 9.054 -44.835 1.00 43.53 99 PRO A C 1
ATOM 689 O O . PRO A 1 99 ? 33.000 9.172 -43.734 1.00 43.53 99 PRO A O 1
ATOM 692 N N . SER A 1 100 ? 31.169 8.738 -44.943 1.00 39.50 100 SER A N 1
ATOM 693 C CA . SER A 1 100 ? 30.274 8.647 -43.786 1.00 39.50 100 SER A CA 1
ATOM 694 C C . SER A 1 100 ? 30.196 7.268 -43.105 1.00 39.50 100 SER A C 1
ATOM 696 O O . SER A 1 100 ? 29.687 7.191 -41.983 1.00 39.50 100 SER A O 1
ATOM 698 N N . THR A 1 101 ? 30.730 6.181 -43.693 1.00 47.84 101 THR A N 1
ATOM 699 C CA . THR A 1 101 ? 30.741 4.836 -43.065 1.00 47.84 101 THR A CA 1
ATOM 700 C C . THR A 1 101 ? 31.999 4.018 -43.405 1.00 47.84 101 THR A C 1
ATOM 702 O O . THR A 1 101 ? 32.253 3.741 -44.573 1.00 47.84 101 THR A O 1
ATOM 705 N N . GLY A 1 102 ? 32.771 3.601 -42.392 1.00 49.75 102 GLY A N 1
ATOM 706 C CA . GLY A 1 102 ? 34.060 2.901 -42.545 1.00 49.75 102 GLY A CA 1
ATOM 707 C C . GLY A 1 102 ? 34.013 1.462 -43.099 1.00 49.75 102 GLY A C 1
ATOM 708 O O . GLY A 1 102 ? 32.970 0.802 -43.115 1.00 49.75 102 GLY A O 1
ATOM 709 N N . ILE A 1 103 ? 35.165 0.956 -43.558 1.00 54.09 103 ILE A N 1
ATOM 710 C CA . ILE A 1 103 ? 35.333 -0.382 -44.161 1.00 54.09 103 ILE A CA 1
ATOM 711 C C . ILE A 1 103 ? 35.220 -1.463 -43.072 1.00 54.09 103 ILE A C 1
ATOM 713 O O . ILE A 1 103 ? 36.010 -1.484 -42.142 1.00 54.09 103 ILE A O 1
ATOM 717 N N . ASN A 1 104 ? 34.295 -2.424 -43.207 1.00 54.28 104 ASN A N 1
ATOM 718 C CA . ASN A 1 104 ? 33.933 -3.391 -42.148 1.00 54.28 104 ASN A CA 1
ATOM 719 C C . ASN A 1 104 ? 33.304 -2.758 -40.891 1.00 54.28 104 ASN A C 1
ATOM 721 O O . ASN A 1 104 ? 33.288 -3.394 -39.830 1.00 54.28 104 ASN A O 1
ATOM 725 N N . ALA A 1 105 ? 32.747 -1.547 -40.998 1.00 53.88 105 ALA A N 1
ATOM 726 C CA . ALA A 1 105 ? 32.040 -0.924 -39.891 1.00 53.88 105 ALA A CA 1
ATOM 727 C C . ALA A 1 105 ? 30.885 -1.817 -39.411 1.00 53.88 105 ALA A C 1
ATOM 729 O O . ALA A 1 105 ? 29.999 -2.219 -40.178 1.00 53.88 105 ALA A O 1
ATOM 730 N N . LYS A 1 106 ? 30.901 -2.116 -38.112 1.00 58.97 106 LYS A N 1
ATOM 731 C CA . LYS A 1 106 ? 29.784 -2.736 -37.403 1.00 58.97 106 LYS A CA 1
ATOM 732 C C . LYS A 1 106 ? 29.180 -1.701 -36.483 1.00 58.97 106 LYS A C 1
ATOM 734 O O . LYS A 1 106 ? 29.890 -1.093 -35.683 1.00 58.97 106 LYS A O 1
ATOM 739 N N . ARG A 1 107 ? 27.868 -1.535 -36.581 1.00 52.78 107 ARG A N 1
ATOM 740 C CA . ARG A 1 107 ? 27.093 -0.754 -35.627 1.00 52.78 107 ARG A CA 1
ATOM 741 C C . ARG A 1 107 ? 26.028 -1.648 -35.026 1.00 52.78 107 ARG A C 1
ATOM 743 O O . ARG A 1 107 ? 25.246 -2.235 -35.770 1.00 52.78 107 ARG A O 1
ATOM 750 N N . THR A 1 108 ? 26.015 -1.721 -33.706 1.00 65.62 108 THR A N 1
ATOM 751 C CA . THR A 1 108 ? 24.950 -2.340 -32.925 1.00 65.62 108 THR A CA 1
ATOM 752 C C . THR A 1 108 ? 24.277 -1.242 -32.123 1.00 65.62 108 THR A C 1
ATOM 754 O O . THR A 1 108 ? 24.955 -0.459 -31.460 1.00 65.62 108 THR A O 1
ATOM 757 N N . ILE A 1 109 ? 22.959 -1.164 -32.221 1.00 67.00 109 ILE A N 1
ATOM 758 C CA . ILE A 1 109 ? 22.119 -0.319 -31.382 1.00 67.00 109 ILE A CA 1
ATOM 759 C C . ILE A 1 109 ? 21.269 -1.268 -30.546 1.00 67.00 109 ILE A C 1
ATOM 761 O O . ILE A 1 109 ? 20.556 -2.101 -31.111 1.00 67.00 109 ILE A O 1
ATOM 765 N N . THR A 1 110 ? 21.369 -1.143 -29.231 1.00 64.31 110 THR A N 1
ATOM 766 C CA . THR A 1 110 ? 20.487 -1.797 -28.268 1.00 64.31 110 THR A CA 1
ATOM 767 C C . THR A 1 110 ? 19.590 -0.725 -27.670 1.00 64.31 110 THR A C 1
ATOM 769 O O . THR A 1 110 ? 20.088 0.296 -27.204 1.00 64.31 110 THR A O 1
ATOM 772 N N . THR A 1 111 ? 18.285 -0.945 -27.708 1.00 65.19 111 THR A N 1
ATOM 773 C CA . THR A 1 111 ? 17.282 -0.124 -27.034 1.00 65.19 111 THR A CA 1
ATOM 774 C C . THR A 1 111 ? 16.610 -0.994 -25.992 1.00 65.19 111 THR A C 1
ATOM 776 O O . THR A 1 111 ? 16.110 -2.062 -26.334 1.00 65.19 111 THR A O 1
ATOM 779 N N . GLU A 1 112 ? 16.597 -0.543 -24.749 1.00 63.59 112 GLU A N 1
ATOM 780 C CA . GLU A 1 112 ? 15.916 -1.214 -23.649 1.00 63.59 112 GLU A CA 1
ATOM 781 C C . GLU A 1 112 ? 14.836 -0.285 -23.105 1.00 63.59 112 GLU A C 1
ATOM 783 O O . GLU A 1 112 ? 15.092 0.894 -22.861 1.00 63.59 112 GLU A O 1
ATOM 788 N N . ILE A 1 113 ? 13.624 -0.805 -22.959 1.00 67.88 113 ILE A N 1
ATOM 789 C CA . ILE A 1 113 ? 12.514 -0.130 -22.291 1.00 67.88 113 ILE A CA 1
ATOM 790 C C . ILE A 1 113 ? 12.120 -1.011 -21.116 1.00 67.88 113 ILE A C 1
ATOM 792 O O . ILE A 1 113 ? 11.849 -2.191 -21.331 1.00 67.88 113 ILE A O 1
ATOM 796 N N . GLN A 1 114 ? 12.097 -0.465 -19.904 1.00 62.25 114 GLN A N 1
ATOM 797 C CA . GLN A 1 114 ? 11.583 -1.142 -18.720 1.00 62.25 114 GLN A CA 1
ATOM 798 C C . GLN A 1 114 ? 10.378 -0.380 -18.188 1.00 62.25 114 GLN A C 1
ATOM 800 O O . GLN A 1 114 ? 10.421 0.831 -17.998 1.00 62.25 114 GLN A O 1
ATOM 805 N N . ASP A 1 115 ? 9.315 -1.117 -17.924 1.00 68.31 115 ASP A N 1
ATOM 806 C CA . ASP A 1 115 ? 8.068 -0.614 -17.380 1.00 68.31 115 ASP A CA 1
ATOM 807 C C . ASP A 1 115 ? 7.717 -1.396 -16.128 1.00 68.31 115 ASP A C 1
ATOM 809 O O . ASP A 1 115 ? 7.869 -2.618 -16.072 1.00 68.31 115 ASP A O 1
ATOM 813 N N . SER A 1 116 ? 7.192 -0.699 -15.128 1.00 73.81 116 SER A N 1
ATOM 814 C CA . SER A 1 116 ? 6.554 -1.332 -13.985 1.00 73.81 116 SER A CA 1
ATOM 815 C C . SER A 1 116 ? 5.215 -0.691 -13.664 1.00 73.81 116 SER A C 1
ATOM 817 O O . SER A 1 116 ? 4.999 0.506 -13.845 1.00 73.81 116 SER A O 1
ATOM 819 N N . THR A 1 117 ? 4.286 -1.513 -13.188 1.00 78.69 117 THR A N 1
ATOM 820 C CA . THR A 1 117 ? 2.931 -1.078 -12.827 1.00 78.69 117 THR A CA 1
ATOM 821 C C . THR A 1 117 ? 2.524 -1.666 -11.487 1.00 78.69 117 THR A C 1
ATOM 823 O O . THR A 1 117 ? 3.046 -2.704 -11.081 1.00 78.69 117 THR A O 1
ATOM 826 N N . LEU A 1 118 ? 1.556 -1.033 -10.829 1.00 78.44 118 LEU A N 1
ATOM 827 C CA . LEU A 1 118 ? 1.113 -1.429 -9.502 1.00 78.44 118 LEU A CA 1
ATOM 828 C C . LEU A 1 118 ? -0.165 -2.273 -9.530 1.00 78.44 118 LEU A C 1
ATOM 830 O O . LEU A 1 118 ? -1.216 -1.798 -9.960 1.00 78.44 118 LEU A O 1
ATOM 834 N N . THR A 1 119 ? -0.107 -3.474 -8.961 1.00 85.12 119 THR A N 1
ATOM 835 C CA . THR A 1 119 ? -1.280 -4.300 -8.646 1.00 85.12 119 THR A CA 1
ATOM 836 C C . THR A 1 119 ? -1.617 -4.131 -7.167 1.00 85.12 119 THR A C 1
ATOM 838 O O . THR A 1 119 ? -1.092 -4.841 -6.305 1.00 85.12 119 THR A O 1
ATOM 841 N N . ARG A 1 120 ? -2.476 -3.150 -6.860 1.00 89.50 120 ARG A N 1
ATOM 842 C CA . ARG A 1 120 ? -2.863 -2.790 -5.483 1.00 89.50 120 ARG A CA 1
ATOM 843 C C . ARG A 1 120 ? -3.443 -3.970 -4.718 1.00 89.50 120 ARG A C 1
ATOM 845 O O . ARG A 1 120 ? -4.214 -4.752 -5.269 1.00 89.50 120 ARG A O 1
ATOM 852 N N . THR A 1 121 ? -3.134 -4.042 -3.425 1.00 92.50 121 THR A N 1
ATOM 853 C CA . THR A 1 121 ? -3.990 -4.804 -2.513 1.00 92.50 121 THR A CA 1
ATOM 854 C C . THR A 1 121 ? -5.267 -4.003 -2.292 1.00 92.50 121 THR A C 1
ATOM 856 O O . THR A 1 121 ? -5.196 -2.806 -2.011 1.00 92.50 121 THR A O 1
ATOM 859 N N . THR A 1 122 ? -6.434 -4.620 -2.465 1.00 96.69 122 THR A N 1
ATOM 860 C CA . THR A 1 122 ? -7.729 -3.942 -2.340 1.00 96.69 122 THR A CA 1
ATOM 861 C C . THR A 1 122 ? -8.631 -4.665 -1.358 1.00 96.69 122 THR A C 1
ATOM 863 O O . THR A 1 122 ? -8.797 -5.879 -1.442 1.00 96.69 122 THR A O 1
ATOM 866 N N . LEU A 1 123 ? -9.214 -3.907 -0.432 1.00 97.69 123 LEU A N 1
ATOM 867 C CA . LEU A 1 123 ? -10.167 -4.393 0.561 1.00 97.69 123 LEU A CA 1
ATOM 868 C C . LEU A 1 123 ? -11.510 -3.703 0.328 1.00 97.69 123 LEU A C 1
ATOM 870 O O . LEU A 1 123 ? -11.590 -2.485 0.468 1.00 97.69 123 LEU A O 1
ATOM 874 N N . ASN A 1 124 ? -12.546 -4.464 -0.016 1.00 97.94 124 ASN A N 1
ATOM 875 C CA . ASN A 1 124 ? -13.903 -3.968 -0.234 1.00 97.94 124 ASN A CA 1
ATOM 876 C C . ASN A 1 124 ? -14.838 -4.570 0.814 1.00 97.94 124 ASN A C 1
ATOM 878 O O . ASN A 1 124 ? -15.018 -5.785 0.855 1.00 97.94 124 ASN A O 1
ATOM 882 N N . GLY A 1 125 ? -15.419 -3.731 1.666 1.00 96.81 125 GLY A N 1
ATOM 883 C CA . GLY A 1 125 ? -16.344 -4.173 2.704 1.00 96.81 125 GLY A CA 1
ATOM 884 C C . GLY A 1 125 ? -17.245 -3.053 3.208 1.00 96.81 125 GLY A C 1
ATOM 885 O O . GLY A 1 125 ? -17.102 -1.890 2.835 1.00 96.81 125 GLY A O 1
ATOM 886 N N . THR A 1 126 ? -18.182 -3.397 4.088 1.00 97.25 126 THR A N 1
ATOM 887 C CA . THR A 1 126 ? -19.003 -2.398 4.786 1.00 97.25 126 THR A CA 1
ATOM 888 C C . THR A 1 126 ? -18.152 -1.661 5.813 1.00 97.25 126 THR A C 1
ATOM 890 O O . THR A 1 126 ? -17.934 -0.459 5.688 1.00 97.25 126 THR A O 1
ATOM 893 N N . ASN A 1 127 ? -17.613 -2.386 6.793 1.00 97.94 127 ASN A N 1
ATOM 894 C CA . ASN A 1 127 ? -16.576 -1.889 7.687 1.00 97.94 127 ASN A CA 1
ATOM 895 C C . ASN A 1 127 ? -15.299 -2.700 7.487 1.00 97.94 127 ASN A C 1
ATOM 897 O O . ASN A 1 127 ? -15.352 -3.904 7.236 1.00 97.94 127 ASN A O 1
ATOM 901 N N . VAL A 1 128 ? -14.149 -2.048 7.616 1.00 98.44 128 VAL A N 1
ATOM 902 C CA . VAL A 1 128 ? -12.842 -2.697 7.519 1.00 98.44 128 VAL A CA 1
ATOM 903 C C . VAL A 1 128 ? -12.072 -2.412 8.798 1.00 98.44 128 VAL A C 1
ATOM 905 O O . VAL A 1 128 ? -11.763 -1.261 9.100 1.00 98.44 128 VAL A O 1
ATOM 908 N N . THR A 1 129 ? -11.755 -3.463 9.547 1.00 98.56 129 THR A N 1
ATOM 909 C CA . THR A 1 129 ? -10.968 -3.377 10.778 1.00 98.56 129 THR A CA 1
ATOM 910 C C . THR A 1 129 ? -9.678 -4.156 10.605 1.00 98.56 129 THR A C 1
ATOM 912 O O . THR A 1 129 ? -9.704 -5.356 10.332 1.00 98.56 129 THR A O 1
ATOM 915 N N . ILE A 1 130 ? -8.548 -3.484 10.792 1.00 98.44 130 ILE A N 1
ATOM 916 C CA . ILE A 1 130 ? -7.218 -4.083 10.715 1.00 98.44 130 ILE A CA 1
ATOM 917 C C . ILE A 1 130 ? -6.546 -3.883 12.066 1.00 98.44 130 ILE A C 1
ATOM 919 O O . ILE A 1 130 ? -6.337 -2.751 12.494 1.00 98.44 130 ILE A O 1
ATOM 923 N N . SER A 1 131 ? -6.237 -4.984 12.742 1.00 98.31 131 SER A N 1
ATOM 924 C CA . SER A 1 131 ? -5.656 -4.989 14.079 1.00 98.31 131 SER A CA 1
ATOM 925 C C . SER A 1 131 ? -4.349 -5.770 14.088 1.00 98.31 131 SER A C 1
ATOM 927 O O . SER A 1 131 ? -4.339 -6.985 13.888 1.00 98.31 131 SER A O 1
ATOM 929 N N . ALA A 1 132 ? -3.255 -5.065 14.352 1.00 95.00 132 ALA A N 1
ATOM 930 C CA . ALA A 1 132 ? -1.969 -5.633 14.712 1.00 95.00 132 ALA A CA 1
ATOM 931 C C . ALA A 1 132 ? -1.736 -5.451 16.218 1.00 95.00 132 ALA A C 1
ATOM 933 O O . ALA A 1 132 ? -2.084 -4.414 16.778 1.00 95.00 132 ALA A O 1
ATOM 934 N N . ALA A 1 133 ? -1.145 -6.441 16.886 1.00 94.88 133 ALA A N 1
ATOM 935 C CA . ALA A 1 133 ? -0.723 -6.275 18.278 1.00 94.88 133 ALA A CA 1
ATOM 936 C C . ALA A 1 133 ? 0.483 -5.329 18.396 1.00 94.88 133 ALA A C 1
ATOM 938 O O . ALA A 1 133 ? 0.599 -4.611 19.382 1.00 94.88 133 ALA A O 1
ATOM 939 N N . ASP A 1 134 ? 1.361 -5.347 17.392 1.00 92.38 134 ASP A N 1
ATOM 940 C CA . ASP A 1 134 ? 2.598 -4.572 17.349 1.00 92.38 134 ASP A CA 1
ATOM 941 C C . ASP A 1 134 ? 2.623 -3.667 16.109 1.00 92.38 134 ASP A C 1
ATOM 943 O O . ASP A 1 134 ? 2.239 -2.502 16.182 1.00 92.38 134 ASP A O 1
ATOM 947 N N . THR A 1 135 ? 2.973 -4.209 14.939 1.00 91.69 135 THR A N 1
ATOM 948 C CA . THR A 1 135 ? 3.141 -3.408 13.717 1.00 91.69 135 THR A CA 1
ATOM 949 C C . THR A 1 135 ? 2.063 -3.684 12.670 1.00 91.69 135 THR A C 1
ATOM 951 O O . THR A 1 135 ? 1.851 -4.832 12.267 1.00 91.69 135 THR A O 1
ATOM 954 N N . LEU A 1 136 ? 1.443 -2.615 12.169 1.00 95.69 136 LEU A N 1
ATOM 955 C CA . LEU A 1 136 ? 0.636 -2.606 10.951 1.00 95.69 136 LEU A CA 1
ATOM 956 C C . LEU A 1 136 ? 1.358 -1.791 9.880 1.00 95.69 136 LEU A C 1
ATOM 958 O O . LEU A 1 136 ? 1.564 -0.595 10.056 1.00 95.69 136 LEU A O 1
ATOM 962 N N . ALA A 1 137 ? 1.706 -2.415 8.759 1.00 88.19 137 ALA A N 1
ATOM 963 C CA . ALA A 1 137 ? 2.350 -1.741 7.641 1.00 88.19 137 ALA A CA 1
ATOM 964 C C . ALA A 1 137 ? 1.514 -1.850 6.362 1.00 88.19 137 ALA A C 1
ATOM 966 O O . ALA A 1 137 ? 1.063 -2.938 6.001 1.00 88.19 137 ALA A O 1
ATOM 967 N N . MET A 1 138 ? 1.309 -0.721 5.685 1.00 89.38 138 MET A N 1
ATOM 968 C CA . MET A 1 138 ? 0.479 -0.599 4.489 1.00 89.38 138 MET A CA 1
ATOM 969 C C . MET A 1 138 ? 1.210 0.189 3.397 1.00 89.38 138 MET A C 1
ATOM 971 O O . MET A 1 138 ? 1.643 1.320 3.629 1.00 89.38 138 MET A O 1
ATOM 975 N N . PHE A 1 139 ? 1.316 -0.390 2.199 1.00 82.94 139 PHE A N 1
ATOM 976 C CA . PHE A 1 139 ? 2.001 0.206 1.046 1.00 82.94 139 PHE A CA 1
ATOM 977 C C . PHE A 1 139 ? 1.177 0.008 -0.228 1.00 82.94 139 PHE A C 1
ATOM 979 O O . PHE A 1 139 ? 0.844 -1.120 -0.587 1.00 82.94 139 PHE A O 1
ATOM 986 N N . GLY A 1 140 ? 0.808 1.086 -0.923 1.00 80.00 140 GLY A N 1
ATOM 987 C CA . GLY A 1 140 ? 0.050 0.974 -2.178 1.00 80.00 140 GLY A CA 1
ATOM 988 C C . GLY A 1 140 ? -1.285 0.218 -2.039 1.00 80.00 140 GLY A C 1
ATOM 989 O O . GLY A 1 140 ? -1.704 -0.491 -2.955 1.00 80.00 140 GLY A O 1
ATOM 990 N N . THR A 1 141 ? -1.940 0.326 -0.881 1.00 91.31 141 THR A N 1
ATOM 991 C CA . THR A 1 141 ? -3.193 -0.379 -0.574 1.00 91.31 141 THR A CA 1
ATOM 992 C C . THR A 1 141 ? -4.403 0.506 -0.853 1.00 91.31 141 THR A C 1
ATOM 994 O O . THR A 1 141 ? -4.390 1.689 -0.525 1.00 91.31 141 THR A O 1
ATOM 997 N N . THR A 1 142 ? -5.477 -0.059 -1.400 1.00 96.88 142 THR A N 1
ATOM 998 C CA . THR A 1 142 ? -6.783 0.604 -1.503 1.00 96.88 142 THR A CA 1
ATOM 999 C C . THR A 1 142 ? -7.767 -0.040 -0.533 1.00 96.88 142 THR A C 1
ATOM 1001 O O . THR A 1 142 ? -7.984 -1.247 -0.567 1.00 96.88 142 THR A O 1
ATOM 1004 N N . VAL A 1 143 ? -8.399 0.759 0.319 1.00 97.62 143 VAL A N 1
ATOM 1005 C CA . VAL A 1 143 ? -9.476 0.308 1.201 1.00 97.62 143 VAL A CA 1
ATOM 1006 C C . VAL A 1 143 ? -10.747 1.049 0.831 1.00 97.62 143 VAL A C 1
ATOM 1008 O O . VAL A 1 143 ? -10.784 2.274 0.882 1.00 97.62 143 VAL A O 1
ATOM 1011 N N . ASN A 1 144 ? -11.782 0.298 0.478 1.00 97.50 144 ASN A N 1
ATOM 1012 C CA . ASN A 1 144 ? -13.117 0.794 0.195 1.00 97.50 144 ASN A CA 1
ATOM 1013 C C . ASN A 1 144 ? -14.053 0.268 1.285 1.00 97.50 144 ASN A C 1
ATOM 1015 O O . ASN A 1 144 ? -14.470 -0.891 1.257 1.00 97.50 144 ASN A O 1
ATOM 1019 N N . ALA A 1 145 ? -14.353 1.126 2.257 1.00 96.44 145 ALA A N 1
ATOM 1020 C CA . ALA A 1 145 ? -15.284 0.845 3.337 1.00 96.44 145 ALA A CA 1
ATOM 1021 C C . ALA A 1 145 ? -16.498 1.766 3.196 1.00 96.44 145 ALA A C 1
ATOM 1023 O O . ALA A 1 145 ? -16.372 2.983 3.313 1.00 96.44 145 ALA A O 1
ATOM 1024 N N . SER A 1 146 ? -17.693 1.220 2.963 1.00 94.88 146 SER A N 1
ATOM 1025 C CA . SER A 1 146 ? -18.893 2.069 2.875 1.00 94.88 146 SER A CA 1
ATOM 1026 C C . SER A 1 146 ? -19.269 2.715 4.218 1.00 94.88 146 SER A C 1
ATOM 1028 O O . SER A 1 146 ? -20.006 3.696 4.244 1.00 94.88 146 SER A O 1
ATOM 1030 N N . GLY A 1 147 ? -18.792 2.147 5.328 1.00 95.56 147 GLY A N 1
ATOM 1031 C CA . GLY A 1 147 ? -18.926 2.641 6.694 1.00 95.56 147 GLY A CA 1
ATOM 1032 C C . GLY A 1 147 ? -17.591 3.139 7.247 1.00 95.56 147 GLY A C 1
ATOM 1033 O O . GLY A 1 147 ? -17.119 4.217 6.880 1.00 95.56 147 GLY A O 1
ATOM 1034 N N . ALA A 1 148 ? -16.999 2.381 8.171 1.00 96.12 148 ALA A N 1
ATOM 1035 C CA . ALA A 1 148 ? -15.778 2.774 8.870 1.00 96.12 148 ALA A CA 1
ATOM 1036 C C . ALA A 1 148 ? -14.546 1.957 8.450 1.00 96.12 148 ALA A C 1
ATOM 1038 O O . ALA A 1 148 ? -14.624 0.746 8.240 1.00 96.12 148 ALA A O 1
ATOM 1039 N N . LEU A 1 149 ? -13.392 2.625 8.423 1.00 97.81 149 LEU A N 1
ATOM 1040 C CA . LEU A 1 149 ? -12.068 2.012 8.452 1.00 97.81 149 LEU A CA 1
ATOM 1041 C C . LEU A 1 149 ? -11.464 2.208 9.844 1.00 97.81 149 LEU A C 1
ATOM 1043 O O . LEU A 1 149 ? -11.333 3.337 10.310 1.00 97.81 149 LEU A O 1
ATOM 1047 N N . THR A 1 150 ? -11.088 1.115 10.506 1.00 98.38 150 THR A N 1
ATOM 1048 C CA . THR A 1 150 ? -10.397 1.144 11.800 1.00 98.38 150 THR A CA 1
ATOM 1049 C C . THR A 1 150 ? -9.029 0.483 11.686 1.00 98.38 150 THR A C 1
ATOM 1051 O O . THR A 1 150 ? -8.936 -0.682 11.302 1.00 98.38 150 THR A O 1
ATOM 1054 N N . LEU A 1 151 ? -7.977 1.217 12.046 1.00 98.12 151 LEU A N 1
ATOM 1055 C CA . LEU A 1 151 ? -6.595 0.742 12.081 1.00 98.12 151 LEU A CA 1
ATOM 1056 C C . LEU A 1 151 ? -6.118 0.715 13.537 1.00 98.12 151 LEU A C 1
ATOM 1058 O O . LEU A 1 151 ? -6.087 1.756 14.192 1.00 98.12 151 LEU A O 1
ATOM 1062 N N . ASN A 1 152 ? -5.750 -0.461 14.041 1.00 98.25 152 ASN A N 1
ATOM 1063 C CA . ASN A 1 152 ? -5.222 -0.647 15.392 1.00 98.25 152 ASN A CA 1
ATOM 1064 C C . ASN A 1 152 ? -3.820 -1.256 15.316 1.00 98.25 152 ASN A C 1
ATOM 1066 O O . ASN A 1 152 ? -3.649 -2.300 14.687 1.00 98.25 152 ASN A O 1
ATOM 1070 N N . ALA A 1 153 ? -2.840 -0.622 15.953 1.00 94.00 153 ALA A N 1
ATOM 1071 C CA . ALA A 1 153 ? -1.470 -1.121 16.075 1.00 94.00 153 ALA A CA 1
ATOM 1072 C C . ALA A 1 153 ? -0.741 -0.395 17.211 1.00 94.00 153 ALA A C 1
ATOM 1074 O O . ALA A 1 153 ? -1.203 0.645 17.664 1.00 94.00 153 ALA A O 1
ATOM 1075 N N . ASP A 1 154 ? 0.414 -0.885 17.651 1.00 94.62 154 ASP A N 1
ATOM 1076 C CA . ASP A 1 154 ? 1.348 -0.033 18.392 1.00 94.62 154 ASP A CA 1
ATOM 1077 C C . ASP A 1 154 ? 2.028 0.944 17.418 1.00 94.62 154 ASP A C 1
ATOM 1079 O O . ASP A 1 154 ? 1.933 2.165 17.576 1.00 94.62 154 ASP A O 1
ATOM 1083 N N . THR A 1 155 ? 2.594 0.392 16.341 1.00 89.56 155 THR A N 1
ATOM 1084 C CA . THR A 1 155 ? 3.246 1.124 15.253 1.00 89.56 155 THR A CA 1
ATOM 1085 C C . THR A 1 155 ? 2.478 0.966 13.940 1.00 89.56 155 THR A C 1
ATOM 1087 O O . THR A 1 155 ? 2.281 -0.142 13.439 1.00 89.56 155 THR A O 1
ATOM 1090 N N . LEU A 1 156 ? 2.071 2.089 13.349 1.00 91.50 156 LEU A N 1
ATOM 1091 C CA . LEU A 1 156 ? 1.411 2.158 12.048 1.00 91.50 156 LEU A CA 1
ATOM 1092 C C . LEU A 1 156 ? 2.358 2.746 10.997 1.00 91.50 156 LEU A C 1
ATOM 1094 O O . LEU A 1 156 ? 2.745 3.907 11.090 1.00 91.50 156 LEU A O 1
ATOM 1098 N N . LEU A 1 157 ? 2.680 1.969 9.966 1.00 86.31 157 LEU A N 1
ATOM 1099 C CA . LEU A 1 157 ? 3.512 2.387 8.840 1.00 86.31 157 LEU A CA 1
ATOM 1100 C C . LEU A 1 157 ? 2.644 2.549 7.588 1.00 86.31 157 LEU A C 1
ATOM 1102 O O . LEU A 1 157 ? 2.101 1.579 7.065 1.00 86.31 157 LEU A O 1
ATOM 1106 N N . LEU A 1 158 ? 2.528 3.773 7.087 1.00 83.44 158 LEU A N 1
ATOM 1107 C CA . LEU A 1 158 ? 1.815 4.124 5.861 1.00 83.44 158 LEU A CA 1
ATOM 1108 C C . LEU A 1 158 ? 2.827 4.561 4.806 1.00 83.44 158 LEU A C 1
ATOM 1110 O O . LEU A 1 158 ? 3.045 5.751 4.588 1.00 83.44 158 LEU A O 1
ATOM 1114 N N . GLY A 1 159 ? 3.486 3.599 4.169 1.00 75.81 159 GLY A N 1
ATOM 1115 C CA . GLY A 1 159 ? 4.497 3.904 3.164 1.00 75.81 159 GLY A CA 1
ATOM 1116 C C . GLY A 1 159 ? 3.934 4.067 1.755 1.00 75.81 159 GLY A C 1
ATOM 1117 O O . GLY A 1 159 ? 2.754 3.835 1.478 1.00 75.81 159 GLY A O 1
ATOM 1118 N N . THR A 1 160 ? 4.820 4.466 0.851 1.00 76.12 160 THR A N 1
ATOM 1119 C CA . THR A 1 160 ? 4.534 4.604 -0.577 1.00 76.12 160 THR A CA 1
ATOM 1120 C C . THR A 1 160 ? 5.127 3.438 -1.360 1.00 76.12 160 THR A C 1
ATOM 1122 O O . THR A 1 160 ? 5.909 2.643 -0.835 1.00 76.12 160 THR A O 1
ATOM 1125 N N . GLN A 1 161 ? 4.756 3.332 -2.631 1.00 71.75 161 GLN A N 1
ATOM 1126 C CA . GLN A 1 161 ? 5.360 2.387 -3.560 1.00 71.75 161 GLN A CA 1
ATOM 1127 C C . GLN A 1 161 ? 5.665 3.083 -4.875 1.00 71.75 161 GLN A C 1
ATOM 1129 O O . GLN A 1 161 ? 4.826 3.814 -5.391 1.00 71.75 161 GLN A O 1
ATOM 1134 N N . THR A 1 162 ? 6.851 2.856 -5.424 1.00 73.19 162 THR A N 1
ATOM 1135 C CA . THR A 1 162 ? 7.291 3.529 -6.648 1.00 73.19 162 THR A CA 1
ATOM 1136 C C . THR A 1 162 ? 7.230 2.566 -7.820 1.00 73.19 162 THR A C 1
ATOM 1138 O O . THR A 1 162 ? 7.716 1.440 -7.732 1.00 73.19 162 THR A O 1
ATOM 1141 N N . THR A 1 163 ? 6.635 3.019 -8.917 1.00 70.81 163 THR A N 1
ATOM 1142 C CA . THR A 1 163 ? 6.758 2.381 -10.228 1.00 70.81 163 THR A CA 1
ATOM 1143 C C . THR A 1 163 ? 7.583 3.268 -11.145 1.00 70.81 163 THR A C 1
ATOM 1145 O O . THR A 1 163 ? 7.647 4.481 -10.970 1.00 70.81 163 THR A O 1
ATOM 1148 N N . GLU A 1 164 ? 8.198 2.660 -12.137 1.00 70.56 164 GLU A N 1
ATOM 1149 C CA . GLU A 1 164 ? 9.170 3.269 -13.028 1.00 70.56 164 GLU A CA 1
ATOM 1150 C C . GLU A 1 164 ? 8.885 2.915 -14.487 1.00 70.56 164 GLU A C 1
ATOM 1152 O O . GLU A 1 164 ? 8.549 1.769 -14.791 1.00 70.56 164 GLU A O 1
ATOM 1157 N N . HIS A 1 165 ? 9.066 3.909 -15.355 1.00 67.88 165 HIS A N 1
ATOM 1158 C CA . HIS A 1 165 ? 9.297 3.767 -16.785 1.00 67.88 165 HIS A CA 1
ATOM 1159 C C . HIS A 1 165 ? 10.728 4.225 -17.076 1.00 67.88 165 HIS A C 1
ATOM 1161 O O . HIS A 1 165 ? 11.092 5.360 -16.760 1.00 67.88 165 HIS A O 1
ATOM 1167 N N . SER A 1 166 ? 11.548 3.378 -17.685 1.00 65.06 166 SER A N 1
ATOM 1168 C CA . SER A 1 166 ? 12.884 3.754 -18.133 1.00 65.06 166 SER A CA 1
ATOM 1169 C C . SER A 1 166 ? 13.115 3.347 -19.580 1.00 65.06 166 SER A C 1
ATOM 1171 O O . SER A 1 166 ? 12.685 2.292 -20.039 1.00 65.06 166 SER A O 1
ATOM 1173 N N . GLN A 1 167 ? 13.800 4.213 -20.323 1.00 67.94 167 GLN A N 1
ATOM 1174 C CA . GLN A 1 167 ? 14.220 3.949 -21.692 1.00 67.94 167 GLN A CA 1
ATOM 1175 C C . GLN A 1 167 ? 15.710 4.237 -21.811 1.00 67.94 167 GLN A C 1
ATOM 1177 O O . GLN A 1 167 ? 16.162 5.334 -21.488 1.00 67.94 167 GLN A O 1
ATOM 1182 N N . SER A 1 168 ? 16.477 3.281 -22.328 1.00 70.06 168 SER A N 1
ATOM 1183 C CA . SER A 1 168 ? 17.895 3.451 -22.626 1.00 70.06 168 SER A CA 1
ATOM 1184 C C . SER A 1 168 ? 18.216 3.055 -24.067 1.00 70.06 168 SER A C 1
ATOM 1186 O O . SER A 1 168 ? 17.575 2.195 -24.672 1.00 70.06 168 SER A O 1
ATOM 1188 N N . GLU A 1 169 ? 19.201 3.727 -24.659 1.00 67.38 169 GLU A N 1
ATOM 1189 C CA . GLU A 1 169 ? 19.744 3.385 -25.971 1.00 67.38 169 GLU A CA 1
ATOM 1190 C C . GLU A 1 169 ? 21.271 3.394 -25.902 1.00 67.38 169 GLU A C 1
ATOM 1192 O O . GLU A 1 169 ? 21.892 4.435 -25.668 1.00 67.38 169 GLU A O 1
ATOM 1197 N N . THR A 1 170 ? 21.868 2.238 -26.180 1.00 72.88 170 THR A N 1
ATOM 1198 C CA . THR A 1 170 ? 23.312 2.049 -26.298 1.00 72.88 170 THR A CA 1
ATOM 1199 C C . THR A 1 170 ? 23.668 1.806 -27.758 1.00 72.88 170 THR A C 1
ATOM 1201 O O . THR A 1 170 ? 23.239 0.830 -28.374 1.00 72.88 170 THR A O 1
ATOM 1204 N N . SER A 1 171 ? 24.499 2.678 -28.331 1.00 62.69 171 SER A N 1
ATOM 1205 C CA . SER A 1 171 ? 25.044 2.511 -29.681 1.00 62.69 171 SER A CA 1
ATOM 1206 C C . SER A 1 171 ? 26.536 2.215 -29.605 1.00 62.69 171 SER A C 1
ATOM 1208 O O . SER A 1 171 ? 27.333 3.073 -29.223 1.00 62.69 171 SER A O 1
ATOM 1210 N N . GLN A 1 172 ? 26.927 1.034 -30.077 1.00 69.56 172 GLN A N 1
ATOM 1211 C CA . GLN A 1 172 ? 28.320 0.622 -30.212 1.00 69.56 172 GLN A CA 1
ATOM 1212 C C . GLN A 1 172 ? 28.709 0.568 -31.689 1.00 69.56 172 GLN A C 1
ATOM 1214 O O . GLN A 1 172 ? 28.098 -0.143 -32.487 1.00 69.56 172 GLN A O 1
ATOM 1219 N N . GLY A 1 173 ? 29.723 1.346 -32.059 1.00 58.34 173 GLY A N 1
ATOM 1220 C CA . GLY A 1 173 ? 30.321 1.354 -33.390 1.00 58.34 173 GLY A CA 1
ATOM 1221 C C . GLY A 1 173 ? 31.771 0.891 -33.327 1.00 58.34 173 GLY A C 1
ATOM 1222 O O . GLY A 1 173 ? 32.533 1.388 -32.497 1.00 58.34 173 GLY A O 1
ATOM 1223 N N . ARG A 1 174 ? 32.162 -0.039 -34.203 1.00 55.66 174 ARG A N 1
ATOM 1224 C CA . ARG A 1 174 ? 33.553 -0.487 -34.344 1.00 55.66 174 ARG A CA 1
ATOM 1225 C C . ARG A 1 174 ? 33.985 -0.478 -35.805 1.00 55.66 174 ARG A C 1
ATOM 1227 O O . ARG A 1 174 ? 33.276 -1.016 -36.656 1.00 55.66 174 ARG A O 1
ATOM 1234 N N . ASP A 1 175 ? 35.166 0.077 -36.043 1.00 56.06 175 ASP A N 1
ATOM 1235 C CA . ASP A 1 175 ? 35.894 0.093 -37.313 1.00 56.06 175 ASP A CA 1
ATOM 1236 C C . ASP A 1 175 ? 37.376 -0.286 -37.077 1.00 56.06 175 ASP A C 1
ATOM 1238 O O . ASP A 1 175 ? 37.804 -0.427 -35.930 1.00 56.06 175 ASP A O 1
ATOM 1242 N N . LEU A 1 176 ? 38.166 -0.467 -38.141 1.00 49.97 176 LEU A N 1
ATOM 1243 C CA . LEU A 1 176 ? 39.555 -0.955 -38.121 1.00 49.97 176 LEU A CA 1
ATOM 1244 C C . LEU A 1 176 ? 40.531 -0.102 -37.286 1.00 49.97 176 LEU A C 1
ATOM 1246 O O . LEU A 1 176 ? 41.588 -0.601 -36.911 1.00 49.97 176 LEU A O 1
ATOM 1250 N N . GLY A 1 177 ? 40.182 1.147 -36.962 1.00 46.03 177 GLY A N 1
ATOM 1251 C CA . GLY A 1 177 ? 41.003 2.041 -36.132 1.00 46.03 177 GLY A CA 1
ATOM 1252 C C . GLY A 1 177 ? 40.239 2.806 -35.049 1.00 46.03 177 GLY A C 1
ATOM 1253 O O . GLY A 1 177 ? 40.808 3.708 -34.440 1.00 46.03 177 GLY A O 1
ATOM 1254 N N . TYR A 1 178 ? 38.955 2.504 -34.818 1.00 44.91 178 TYR A N 1
ATOM 1255 C CA . TYR A 1 178 ? 38.122 3.296 -33.910 1.00 44.91 178 TYR A CA 1
ATOM 1256 C C . TYR A 1 178 ? 36.981 2.481 -33.291 1.00 44.91 178 TYR A C 1
ATOM 1258 O O . TYR A 1 178 ? 36.273 1.740 -33.976 1.00 44.91 178 TYR A O 1
ATOM 1266 N N . GLN A 1 179 ? 36.776 2.663 -31.987 1.00 49.59 179 GLN A N 1
ATOM 1267 C CA . GLN A 1 179 ? 35.647 2.129 -31.232 1.00 49.59 179 GLN A CA 1
ATOM 1268 C C . GLN A 1 179 ? 34.939 3.288 -30.529 1.00 49.59 179 GLN A C 1
ATOM 1270 O O . GLN A 1 179 ? 35.584 4.117 -29.886 1.00 49.59 179 GLN A O 1
ATOM 1275 N N . LYS A 1 180 ? 33.611 3.354 -30.651 1.00 55.09 180 LYS A N 1
ATOM 1276 C CA . LYS A 1 180 ? 32.784 4.364 -29.986 1.00 55.09 180 LYS A CA 1
ATOM 1277 C C . LYS A 1 180 ? 31.582 3.724 -29.325 1.00 55.09 180 LYS A C 1
ATOM 1279 O O . LYS A 1 180 ? 30.815 3.030 -29.991 1.00 55.09 180 LYS A O 1
ATOM 1284 N N . THR A 1 181 ? 31.392 4.055 -28.058 1.00 60.03 181 THR A N 1
ATOM 1285 C CA . THR A 1 181 ? 30.175 3.768 -27.301 1.00 60.03 181 THR A CA 1
ATOM 1286 C C . THR A 1 181 ? 29.474 5.091 -27.019 1.00 60.03 181 THR A C 1
ATOM 1288 O O . THR A 1 181 ? 30.129 6.094 -26.722 1.00 60.03 181 THR A O 1
ATOM 1291 N N . LYS A 1 182 ? 28.156 5.128 -27.191 1.00 62.75 182 LYS A N 1
ATOM 1292 C CA . LYS A 1 182 ? 27.303 6.240 -26.773 1.00 62.75 182 LYS A CA 1
ATOM 1293 C C . LYS A 1 182 ? 26.087 5.667 -26.068 1.00 62.75 182 LYS A C 1
ATOM 1295 O O . LYS A 1 182 ? 25.401 4.847 -26.676 1.00 62.75 182 LYS A O 1
ATOM 1300 N N . ASP A 1 183 ? 25.813 6.186 -24.880 1.00 69.94 183 ASP A N 1
ATOM 1301 C CA . ASP A 1 183 ? 24.662 5.820 -24.063 1.00 69.94 183 ASP A CA 1
ATOM 1302 C C . ASP A 1 183 ? 23.815 7.069 -23.800 1.00 69.94 183 ASP A C 1
ATOM 1304 O O . ASP A 1 183 ? 24.345 8.171 -23.622 1.00 69.94 183 ASP A O 1
ATOM 1308 N N . LYS A 1 184 ? 22.495 6.911 -23.825 1.00 69.38 184 LYS A N 1
ATOM 1309 C CA . LYS A 1 184 ? 21.514 7.929 -23.423 1.00 69.38 184 LYS A CA 1
ATOM 1310 C C . LYS A 1 184 ? 20.292 7.224 -22.837 1.00 69.38 184 LYS A C 1
ATOM 1312 O O . LYS A 1 184 ? 19.993 6.102 -23.244 1.00 69.38 184 LYS A O 1
ATOM 1317 N N . GLY A 1 185 ? 19.567 7.885 -21.943 1.00 70.75 185 GLY A N 1
ATOM 1318 C CA . GLY A 1 185 ? 18.320 7.348 -21.415 1.00 70.75 185 GLY A CA 1
ATOM 1319 C C . GLY A 1 185 ? 17.488 8.371 -20.654 1.00 70.75 185 GLY A C 1
ATOM 1320 O O . GLY A 1 185 ? 17.956 9.476 -20.373 1.00 70.75 185 GLY A O 1
ATOM 1321 N N . THR A 1 186 ? 16.254 7.988 -20.359 1.00 71.12 186 THR A N 1
ATOM 1322 C CA . THR A 1 186 ? 15.271 8.737 -19.571 1.00 71.12 186 THR A CA 1
ATOM 1323 C C . THR A 1 186 ? 14.643 7.803 -18.544 1.00 71.12 186 THR A C 1
ATOM 1325 O O . THR A 1 186 ? 14.515 6.606 -18.800 1.00 71.12 186 THR A O 1
ATOM 1328 N N . GLN A 1 187 ? 14.272 8.346 -17.386 1.00 68.88 187 GLN A N 1
ATOM 1329 C CA . GLN A 1 187 ? 13.673 7.601 -16.284 1.00 68.88 187 GLN A CA 1
ATOM 1330 C C . GLN A 1 187 ? 12.575 8.454 -15.656 1.00 68.88 187 GLN A C 1
ATOM 1332 O O . GLN A 1 187 ? 12.845 9.557 -15.178 1.00 68.88 187 GLN A O 1
ATOM 1337 N N . ASP A 1 188 ? 11.361 7.921 -15.647 1.00 72.81 188 ASP A N 1
ATOM 1338 C CA . ASP A 1 188 ? 10.181 8.535 -15.061 1.00 72.81 188 ASP A CA 1
ATOM 1339 C C . ASP A 1 188 ? 9.661 7.632 -13.943 1.00 72.81 188 ASP A C 1
ATOM 1341 O O . ASP A 1 188 ? 9.380 6.453 -14.148 1.00 72.81 188 ASP A O 1
ATOM 1345 N N . GLN A 1 189 ? 9.528 8.188 -12.742 1.00 72.00 189 GLN A N 1
ATOM 1346 C CA . GLN A 1 189 ? 9.036 7.468 -11.571 1.00 72.00 189 GLN A CA 1
ATOM 1347 C C . GLN A 1 189 ? 7.693 8.031 -11.117 1.00 72.00 189 GLN A C 1
ATOM 1349 O O . GLN A 1 189 ? 7.479 9.242 -11.093 1.00 72.00 189 GLN A O 1
ATOM 1354 N N . THR A 1 190 ? 6.789 7.133 -10.739 1.00 73.88 190 THR A N 1
ATOM 1355 C CA . THR A 1 190 ? 5.476 7.455 -10.182 1.00 73.88 190 THR A CA 1
ATOM 1356 C C . THR A 1 190 ? 5.365 6.877 -8.779 1.00 73.88 190 THR A C 1
ATOM 1358 O O . THR A 1 190 ? 5.480 5.666 -8.589 1.00 73.88 190 THR A O 1
ATOM 1361 N N . THR A 1 191 ? 5.105 7.742 -7.802 1.00 76.06 191 THR A N 1
ATOM 1362 C CA . THR A 1 191 ? 4.882 7.361 -6.404 1.00 76.06 191 THR A CA 1
ATOM 1363 C C . THR A 1 191 ? 3.401 7.085 -6.161 1.00 76.06 191 THR A C 1
ATOM 1365 O O . THR A 1 191 ? 2.542 7.916 -6.452 1.00 76.06 191 THR A O 1
ATOM 1368 N N . HIS A 1 192 ? 3.097 5.924 -5.592 1.00 78.75 192 HIS A N 1
ATOM 1369 C CA . HIS A 1 192 ? 1.753 5.485 -5.235 1.00 78.75 192 HIS A CA 1
ATOM 1370 C C . HIS A 1 192 ? 1.565 5.494 -3.724 1.00 78.75 192 HIS A C 1
ATOM 1372 O O . HIS A 1 192 ? 2.416 5.022 -2.971 1.00 78.75 192 HIS A O 1
ATOM 1378 N N . TYR A 1 193 ? 0.405 5.977 -3.297 1.00 84.38 193 TYR A N 1
ATOM 1379 C CA . TYR A 1 193 ? 0.019 6.092 -1.896 1.00 84.38 193 TYR A CA 1
ATOM 1380 C C . TYR A 1 193 ? -1.063 5.080 -1.518 1.00 84.38 193 TYR A C 1
ATOM 1382 O O . TYR A 1 193 ? -1.754 4.532 -2.383 1.00 84.38 193 TYR A O 1
ATOM 1390 N N . ASN A 1 194 ? -1.241 4.868 -0.213 1.00 88.38 194 ASN A N 1
ATOM 1391 C CA . ASN A 1 194 ? -2.425 4.191 0.305 1.00 88.38 194 ASN A CA 1
ATOM 1392 C C . ASN A 1 194 ? -3.667 5.054 0.076 1.00 88.38 194 ASN A C 1
ATOM 1394 O O . ASN A 1 194 ? -3.644 6.250 0.345 1.00 88.38 194 ASN A O 1
ATOM 1398 N N . GLN A 1 195 ? -4.755 4.447 -0.384 1.00 94.88 195 GLN A N 1
ATOM 1399 C CA . GLN A 1 195 ? -6.019 5.122 -0.647 1.00 94.88 195 GLN A CA 1
ATOM 1400 C C . GLN A 1 195 ? -7.091 4.580 0.288 1.00 94.88 195 GLN A C 1
ATOM 1402 O O . GLN A 1 195 ? -7.444 3.405 0.208 1.00 94.88 195 GLN A O 1
ATOM 1407 N N . PHE A 1 196 ? -7.618 5.432 1.161 1.00 96.12 196 PHE A N 1
ATOM 1408 C CA . PHE A 1 196 ? -8.655 5.075 2.122 1.00 96.12 196 PHE A CA 1
ATOM 1409 C C . PHE A 1 196 ? -9.948 5.803 1.768 1.00 96.12 196 PHE A C 1
ATOM 1411 O O . PHE A 1 196 ? -10.108 6.997 2.014 1.00 96.12 196 PHE A O 1
ATOM 1418 N N . ASN A 1 197 ? -10.873 5.056 1.179 1.00 95.25 197 ASN A N 1
ATOM 1419 C CA . ASN A 1 197 ? -12.213 5.502 0.839 1.00 95.25 197 ASN A CA 1
ATOM 1420 C C . ASN A 1 197 ? -13.165 4.981 1.919 1.00 95.25 197 ASN A C 1
ATOM 1422 O O . ASN A 1 197 ? -13.718 3.889 1.793 1.00 95.25 197 ASN A O 1
ATOM 1426 N N . ALA A 1 198 ? -13.300 5.741 3.005 1.00 93.56 198 ALA A N 1
ATOM 1427 C CA . ALA A 1 198 ? -14.178 5.426 4.128 1.00 93.56 198 ALA A CA 1
ATOM 1428 C C . ALA A 1 198 ? -14.931 6.675 4.594 1.00 93.56 198 ALA A C 1
ATOM 1430 O O . ALA A 1 198 ? -14.409 7.785 4.488 1.00 93.56 198 ALA A O 1
ATOM 1431 N N . VAL A 1 199 ? -16.142 6.500 5.136 1.00 90.44 199 VAL A N 1
ATOM 1432 C CA . VAL A 1 199 ? -16.895 7.616 5.739 1.00 90.44 199 VAL A CA 1
ATOM 1433 C C . VAL A 1 199 ? -16.189 8.091 7.003 1.00 90.44 199 VAL A C 1
ATOM 1435 O O . VAL A 1 199 ? -16.031 9.290 7.214 1.00 90.44 199 VAL A O 1
ATOM 1438 N N . ASN A 1 200 ? -15.737 7.141 7.821 1.00 91.44 200 ASN A N 1
ATOM 1439 C CA . ASN A 1 200 ? -14.999 7.409 9.047 1.00 91.44 200 ASN A CA 1
ATOM 1440 C C . ASN A 1 200 ? 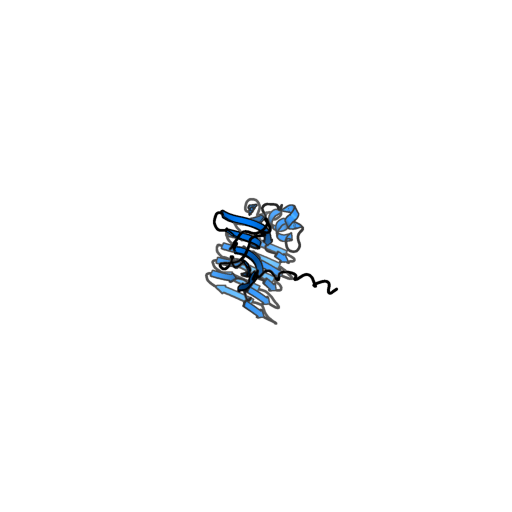-13.684 6.633 9.049 1.00 91.44 200 ASN A C 1
ATOM 1442 O O . ASN A 1 200 ? -13.675 5.434 8.770 1.00 91.44 200 ASN A O 1
ATOM 1446 N N . LEU A 1 201 ? -12.602 7.306 9.430 1.00 94.62 201 LEU A N 1
ATOM 1447 C CA . LEU A 1 201 ? -11.319 6.687 9.734 1.00 94.62 201 LEU A CA 1
ATOM 1448 C C . LEU A 1 201 ? -11.059 6.798 11.235 1.00 94.62 201 LEU A C 1
ATOM 1450 O O . LEU A 1 201 ? -11.079 7.894 11.790 1.00 94.62 201 LEU A O 1
ATOM 1454 N N . ALA A 1 202 ? -10.794 5.668 11.877 1.00 96.19 202 ALA A N 1
ATOM 1455 C CA . ALA A 1 202 ? -10.321 5.610 13.250 1.00 96.19 202 ALA A CA 1
ATOM 1456 C C . ALA A 1 202 ? -8.925 4.988 13.270 1.00 96.19 202 ALA A C 1
ATOM 1458 O O . ALA A 1 202 ? -8.741 3.858 12.816 1.00 96.19 202 ALA A O 1
ATOM 1459 N N . VAL A 1 203 ? -7.947 5.712 13.814 1.00 96.75 203 VAL A N 1
ATOM 1460 C CA . VAL A 1 203 ? -6.581 5.212 13.981 1.00 96.75 203 VAL A CA 1
ATOM 1461 C C . VAL A 1 203 ? -6.227 5.188 15.457 1.00 96.75 203 VAL A C 1
ATOM 1463 O O . VAL A 1 203 ? -6.198 6.214 16.131 1.00 96.75 203 VAL A O 1
ATOM 1466 N N . ASN A 1 204 ? -5.946 3.990 15.955 1.00 96.44 204 ASN A N 1
ATOM 1467 C CA . ASN A 1 204 ? -5.494 3.752 17.315 1.00 96.44 204 ASN A CA 1
ATOM 1468 C C . ASN A 1 204 ? -4.058 3.226 17.240 1.00 96.44 204 ASN A C 1
ATOM 1470 O O . ASN A 1 204 ? -3.849 2.022 17.105 1.00 96.44 204 ASN A O 1
ATOM 1474 N N . ALA A 1 205 ? -3.094 4.150 17.281 1.00 93.06 205 ALA A N 1
ATOM 1475 C CA . ALA A 1 205 ? -1.667 3.847 17.270 1.00 93.06 205 ALA A CA 1
ATOM 1476 C C . ALA A 1 205 ? -0.878 4.705 18.268 1.00 93.06 205 ALA A C 1
ATOM 1478 O O . ALA A 1 205 ? -1.259 5.841 18.585 1.00 93.06 205 ALA A O 1
ATOM 1479 N N . ASN A 1 206 ? 0.224 4.150 18.772 1.00 93.06 206 ASN A N 1
ATOM 1480 C CA . ASN A 1 206 ? 1.174 4.865 19.623 1.00 93.06 206 ASN A CA 1
ATOM 1481 C C . ASN A 1 206 ? 2.219 5.607 18.788 1.00 93.06 206 ASN A C 1
ATOM 1483 O O . ASN A 1 206 ? 2.612 6.713 19.160 1.00 93.06 206 ASN A O 1
ATOM 1487 N N . HIS A 1 207 ? 2.596 5.045 17.641 1.00 90.31 207 HIS A N 1
ATOM 1488 C CA . HIS A 1 207 ? 3.468 5.675 16.661 1.00 90.31 207 HIS A CA 1
ATOM 1489 C C . HIS A 1 207 ? 2.897 5.524 15.248 1.00 90.31 207 HIS A C 1
ATOM 1491 O O . HIS A 1 207 ? 2.407 4.457 14.878 1.00 90.31 207 HIS A O 1
ATOM 1497 N N . VAL A 1 208 ? 2.951 6.593 14.456 1.00 88.94 208 VAL A N 1
ATOM 1498 C CA . VAL A 1 208 ? 2.521 6.598 13.056 1.00 88.94 208 VAL A CA 1
ATOM 1499 C C . VAL A 1 208 ? 3.658 7.145 12.211 1.00 88.94 208 VAL A C 1
ATOM 1501 O O . VAL A 1 208 ? 4.097 8.264 12.439 1.00 88.94 208 VAL A O 1
ATOM 1504 N N . GLN A 1 209 ? 4.092 6.398 11.204 1.00 83.81 209 GLN A N 1
ATOM 1505 C CA . GLN A 1 209 ? 5.028 6.876 10.195 1.00 83.81 209 GLN A CA 1
ATOM 1506 C C . GLN A 1 209 ? 4.329 6.877 8.840 1.00 83.81 209 GLN A C 1
ATOM 1508 O O . GLN A 1 209 ? 3.807 5.848 8.414 1.00 83.81 209 GLN A O 1
ATOM 1513 N N . ALA A 1 210 ? 4.322 8.012 8.147 1.00 77.25 210 ALA A N 1
ATOM 1514 C CA . ALA A 1 210 ? 3.667 8.148 6.853 1.00 77.25 210 ALA A CA 1
ATOM 1515 C C . ALA A 1 210 ? 4.621 8.720 5.800 1.00 77.25 210 ALA A C 1
ATOM 1517 O O . ALA A 1 210 ? 5.234 9.770 5.991 1.00 77.25 210 ALA A O 1
ATOM 1518 N N . GLY A 1 211 ? 4.749 8.008 4.681 1.00 72.75 211 GLY A N 1
ATOM 1519 C CA . GLY A 1 211 ? 5.591 8.396 3.558 1.00 72.75 211 GLY A CA 1
ATOM 1520 C C . GLY A 1 211 ? 4.931 9.470 2.695 1.00 72.75 211 GLY A C 1
ATOM 1521 O O . GLY A 1 211 ? 3.768 9.345 2.310 1.00 72.75 211 GLY A O 1
ATOM 1522 N N . ILE A 1 212 ? 5.696 10.500 2.347 1.00 67.88 212 ILE A N 1
ATOM 1523 C CA . ILE A 1 212 ? 5.313 11.559 1.412 1.00 67.88 212 ILE A CA 1
ATOM 1524 C C . ILE A 1 212 ? 6.371 11.623 0.321 1.00 67.88 212 ILE A C 1
ATOM 1526 O O . ILE A 1 212 ? 7.559 11.723 0.618 1.00 67.88 212 ILE A O 1
ATOM 1530 N N . GLY A 1 213 ? 5.959 11.629 -0.941 1.00 66.62 213 GLY A N 1
ATOM 1531 C CA . GLY A 1 213 ? 6.867 11.801 -2.066 1.00 66.62 213 GLY A CA 1
ATOM 1532 C C . GLY A 1 213 ? 7.727 13.057 -1.917 1.00 66.62 213 GLY A C 1
ATOM 1533 O O . GLY A 1 213 ? 7.290 14.089 -1.386 1.00 66.62 213 GLY A O 1
ATOM 1534 N N . ALA A 1 214 ? 8.965 12.981 -2.402 1.00 63.25 214 ALA A N 1
ATOM 1535 C CA . ALA A 1 214 ? 9.976 14.028 -2.275 1.00 63.25 214 ALA A CA 1
ATOM 1536 C C . ALA A 1 214 ? 9.443 15.440 -2.583 1.00 63.25 214 ALA A C 1
ATOM 1538 O O . ALA A 1 214 ? 9.756 16.401 -1.873 1.00 63.25 214 ALA A O 1
ATOM 1539 N N . ARG A 1 215 ? 8.573 15.563 -3.593 1.00 68.12 215 ARG A N 1
ATOM 1540 C CA . ARG A 1 215 ? 8.024 16.838 -4.083 1.00 68.12 215 ARG A CA 1
ATOM 1541 C C . ARG A 1 215 ? 6.624 17.183 -3.568 1.00 68.12 215 ARG A C 1
ATOM 1543 O O . ARG A 1 215 ? 6.184 18.305 -3.790 1.00 68.12 215 ARG A O 1
ATOM 1550 N N . ASP A 1 216 ? 5.962 16.271 -2.865 1.00 74.00 216 ASP A N 1
ATOM 1551 C CA . ASP A 1 216 ? 4.566 16.441 -2.451 1.00 74.00 216 ASP A CA 1
ATOM 1552 C C . ASP A 1 216 ? 4.460 17.111 -1.074 1.00 74.00 216 ASP A C 1
ATOM 1554 O O . ASP A 1 216 ? 5.358 16.995 -0.242 1.00 74.00 216 ASP A O 1
ATOM 1558 N N . SER A 1 217 ? 3.368 17.821 -0.801 1.00 80.31 217 SER A N 1
ATOM 1559 C CA . SER A 1 217 ? 3.071 18.343 0.541 1.00 80.31 217 SER A CA 1
ATOM 1560 C C . SER A 1 217 ? 1.859 17.634 1.138 1.00 80.31 217 SER A C 1
ATOM 1562 O O . SER A 1 217 ? 0.996 17.162 0.399 1.00 80.31 217 SER A O 1
ATOM 1564 N N . VAL A 1 218 ? 1.770 17.582 2.470 1.00 82.69 218 VAL A N 1
ATOM 1565 C CA . VAL A 1 218 ? 0.629 16.994 3.199 1.00 82.69 218 VAL A CA 1
ATOM 1566 C C . VAL A 1 218 ? -0.690 17.623 2.732 1.00 82.69 218 VAL A C 1
ATOM 1568 O O . VAL A 1 218 ? -1.660 16.926 2.447 1.00 82.69 218 VAL A O 1
ATOM 1571 N N . GLU A 1 219 ? -0.709 18.945 2.568 1.00 84.50 219 GLU A N 1
ATOM 1572 C CA . GLU A 1 219 ? -1.893 19.723 2.191 1.00 84.50 219 GLU A CA 1
ATOM 1573 C C . GLU A 1 219 ? -2.316 19.485 0.738 1.00 84.50 219 GLU A C 1
ATOM 1575 O O . GLU A 1 219 ? -3.502 19.546 0.410 1.00 84.50 219 GLU A O 1
ATOM 1580 N N . GLN A 1 220 ? -1.352 19.253 -0.157 1.00 84.88 220 GLN A N 1
ATOM 1581 C CA . GLN A 1 220 ? -1.636 18.893 -1.545 1.00 84.88 220 GLN A CA 1
ATOM 1582 C C . GLN A 1 220 ? -2.106 17.446 -1.648 1.00 84.88 220 GLN A C 1
ATOM 1584 O O . GLN A 1 220 ? -3.041 17.157 -2.394 1.00 84.88 220 GLN A O 1
ATOM 1589 N N . LEU A 1 221 ? -1.488 16.557 -0.870 1.00 85.06 221 LEU A N 1
ATOM 1590 C CA . LEU A 1 221 ? -1.799 15.140 -0.856 1.00 85.06 221 LEU A CA 1
ATOM 1591 C C . LEU A 1 221 ? -3.221 14.897 -0.347 1.00 85.06 221 LEU A C 1
ATOM 1593 O O . LEU A 1 221 ? -3.969 14.172 -0.990 1.00 85.06 221 LEU A O 1
ATOM 1597 N N . ALA A 1 222 ? -3.643 15.590 0.714 1.00 88.31 222 ALA A N 1
ATOM 1598 C CA . ALA A 1 222 ? -4.996 15.498 1.268 1.00 88.31 222 ALA A CA 1
ATOM 1599 C C . ALA A 1 222 ? -6.120 15.818 0.262 1.00 88.31 222 ALA A C 1
ATOM 1601 O O . ALA A 1 222 ? -7.243 15.340 0.409 1.00 88.31 222 ALA A O 1
ATOM 1602 N N . LYS A 1 223 ? -5.828 16.604 -0.783 1.00 87.81 223 LYS A N 1
ATOM 1603 C CA . LYS A 1 223 ? -6.795 16.964 -1.834 1.00 87.81 223 LYS A CA 1
ATOM 1604 C C . LYS A 1 223 ? -6.944 15.892 -2.911 1.00 87.81 223 LYS A C 1
ATOM 1606 O O . LYS A 1 223 ? -7.826 16.008 -3.763 1.00 87.81 223 LYS A O 1
ATOM 1611 N N . GLN A 1 224 ? -6.076 14.885 -2.923 1.00 85.94 224 GLN A N 1
ATOM 1612 C CA . GLN A 1 224 ? -6.134 13.818 -3.912 1.00 85.94 224 GLN A CA 1
ATOM 1613 C C . GLN A 1 224 ? -7.249 12.808 -3.574 1.00 85.94 224 GLN A C 1
ATOM 1615 O O . GLN A 1 224 ? -7.549 12.570 -2.400 1.00 85.94 224 GLN A O 1
ATOM 1620 N N . PRO A 1 225 ? -7.875 12.174 -4.584 1.00 85.81 225 PRO A N 1
ATOM 1621 C CA . PRO A 1 225 ? -8.889 11.147 -4.354 1.00 85.81 225 PRO A CA 1
ATOM 1622 C C . PRO A 1 225 ? -8.375 10.003 -3.468 1.00 85.81 225 PRO A C 1
ATOM 1624 O O . PRO A 1 225 ? -7.306 9.446 -3.717 1.00 85.81 225 PRO A O 1
ATOM 1627 N N . GLY A 1 226 ? -9.146 9.650 -2.436 1.00 85.31 226 GLY A N 1
ATOM 1628 C CA . GLY A 1 226 ? -8.790 8.600 -1.475 1.00 85.31 226 GLY A CA 1
ATOM 1629 C C . GLY A 1 226 ? -7.671 8.966 -0.494 1.00 85.31 226 GLY A C 1
ATOM 1630 O O . GLY A 1 226 ? -7.244 8.102 0.264 1.00 85.31 226 GLY A O 1
ATOM 1631 N N . MET A 1 227 ? -7.211 10.223 -0.475 1.00 90.75 227 MET A N 1
ATOM 1632 C CA . MET A 1 227 ? -6.137 10.709 0.405 1.00 90.75 227 MET A CA 1
ATOM 1633 C C . MET A 1 227 ? -6.630 11.609 1.544 1.00 90.75 227 MET A C 1
ATOM 1635 O O . MET A 1 227 ? -5.821 12.139 2.300 1.00 90.75 227 MET A O 1
ATOM 1639 N N . GLY A 1 228 ? -7.947 11.755 1.727 1.00 87.12 228 GLY A N 1
ATOM 1640 C CA . GLY A 1 228 ? -8.517 12.556 2.823 1.00 87.12 228 GLY A CA 1
ATOM 1641 C C . GLY A 1 228 ? -8.084 12.085 4.219 1.00 87.12 228 GLY A C 1
ATOM 1642 O O . GLY A 1 228 ? -8.092 12.863 5.171 1.00 87.12 228 GLY A O 1
ATOM 1643 N N . TRP A 1 229 ? -7.618 10.837 4.333 1.00 89.56 229 TRP A N 1
ATOM 1644 C CA . TRP A 1 229 ? -7.015 10.308 5.552 1.00 89.56 229 TRP A CA 1
ATOM 1645 C C . TRP A 1 229 ? -5.799 11.112 6.023 1.00 89.56 229 TRP A C 1
ATOM 1647 O O . TRP A 1 229 ? -5.563 11.193 7.221 1.00 89.56 229 TRP A O 1
ATOM 1657 N N . VAL A 1 230 ? -5.050 11.740 5.112 1.00 90.19 230 VAL A N 1
ATOM 1658 C CA . VAL A 1 230 ? -3.874 12.561 5.438 1.00 90.19 230 VAL A CA 1
ATOM 1659 C C . VAL A 1 230 ? -4.269 13.731 6.340 1.00 90.19 230 VAL A C 1
ATOM 1661 O O . VAL A 1 230 ? -3.653 13.959 7.381 1.00 90.19 230 VAL A O 1
ATOM 1664 N N . GLU A 1 231 ? -5.340 14.437 5.974 1.00 89.44 231 GLU A N 1
ATOM 1665 C CA . GLU A 1 231 ? -5.890 15.533 6.773 1.00 89.44 231 GLU A CA 1
ATOM 1666 C C . GLU A 1 231 ? -6.527 15.019 8.069 1.00 89.44 231 GLU A C 1
ATOM 1668 O O . GLU A 1 231 ? -6.346 15.627 9.123 1.00 89.44 231 GLU A O 1
ATOM 1673 N N . GLN A 1 232 ? -7.221 13.877 8.021 1.00 88.62 232 GLN A N 1
ATOM 1674 C CA . GLN A 1 232 ? -7.822 13.266 9.211 1.00 88.62 232 GLN A CA 1
ATOM 1675 C C . GLN A 1 232 ? -6.770 12.880 10.258 1.00 88.62 232 GLN A C 1
ATOM 1677 O O . GLN A 1 232 ? -6.968 13.180 11.430 1.00 88.62 232 GLN A O 1
ATOM 1682 N N . LEU A 1 233 ? -5.640 12.286 9.853 1.00 90.31 233 LEU A N 1
ATOM 1683 C CA . LEU A 1 233 ? -4.538 11.980 10.769 1.00 90.31 233 LEU A CA 1
ATOM 1684 C C . LEU A 1 233 ? -3.945 13.256 11.367 1.00 90.31 233 LEU A C 1
ATOM 1686 O O . LEU A 1 233 ? -3.760 13.338 12.577 1.00 90.31 233 LEU A O 1
ATOM 1690 N N . ASN A 1 234 ? -3.671 14.259 10.528 1.00 88.00 234 ASN A N 1
ATOM 1691 C CA . ASN A 1 234 ? -3.047 15.503 10.971 1.00 88.00 234 ASN A CA 1
ATOM 1692 C C . ASN A 1 234 ? -3.930 16.299 11.950 1.00 88.00 234 ASN A C 1
ATOM 1694 O O . ASN A 1 234 ? -3.416 17.009 12.812 1.00 88.00 234 ASN A O 1
ATOM 1698 N N . ASN A 1 235 ? -5.253 16.163 11.830 1.00 89.75 235 ASN A N 1
ATOM 1699 C CA . ASN A 1 235 ? -6.224 16.851 12.675 1.00 89.75 235 ASN A CA 1
ATOM 1700 C C . ASN A 1 235 ? -6.711 16.013 13.871 1.00 89.75 235 ASN A C 1
ATOM 1702 O O . ASN A 1 235 ? -7.452 16.549 14.696 1.00 89.75 235 ASN A O 1
ATOM 1706 N N . ASP A 1 236 ? -6.322 14.737 13.999 1.00 90.25 236 ASP A N 1
ATOM 1707 C CA . ASP A 1 236 ? -6.741 13.882 15.116 1.00 90.25 236 ASP A CA 1
ATOM 1708 C C . ASP A 1 236 ? -5.983 14.255 16.408 1.00 90.25 236 ASP A C 1
ATOM 1710 O O . ASP A 1 236 ? -4.767 14.040 16.508 1.00 90.25 236 ASP A O 1
ATOM 1714 N N . PRO A 1 237 ? -6.675 14.752 17.456 1.00 90.19 237 PRO A N 1
ATOM 1715 C CA . PRO A 1 237 ? -6.040 15.088 18.727 1.00 90.19 237 PRO A CA 1
ATOM 1716 C C . PRO A 1 237 ? -5.316 13.908 19.389 1.00 90.19 237 PRO A C 1
ATOM 1718 O O . PRO A 1 237 ? -4.348 14.116 20.118 1.00 90.19 237 PRO A O 1
ATOM 1721 N N . LYS A 1 238 ? -5.753 12.664 19.146 1.00 91.94 238 LYS A N 1
ATOM 1722 C CA . LYS A 1 238 ? -5.152 11.454 19.735 1.00 91.94 238 LYS A CA 1
ATOM 1723 C C . LYS A 1 238 ? -3.792 11.100 19.135 1.00 91.94 238 LYS A C 1
ATOM 1725 O O . LYS A 1 238 ? -3.053 10.316 19.746 1.00 91.94 238 LYS A O 1
ATOM 1730 N N . LEU A 1 239 ? -3.486 11.650 17.960 1.00 91.62 239 LEU A N 1
ATOM 1731 C CA . LEU A 1 239 ? -2.262 11.404 17.200 1.00 91.62 239 LEU A CA 1
ATOM 1732 C C . LEU A 1 239 ? -1.275 12.578 17.245 1.00 91.62 239 LEU A C 1
ATOM 1734 O O . LEU A 1 239 ? -0.184 12.485 16.681 1.00 91.62 239 LEU A O 1
ATOM 1738 N N . GLN A 1 240 ? -1.610 13.662 17.951 1.00 89.25 240 GLN A N 1
ATOM 1739 C CA . GLN A 1 240 ? -0.703 14.796 18.128 1.00 89.25 240 GLN A CA 1
ATOM 1740 C C . GLN A 1 240 ? 0.629 14.344 18.739 1.00 89.25 240 GLN A C 1
ATOM 1742 O O . GLN A 1 240 ? 0.666 13.686 19.778 1.00 89.25 240 GLN A O 1
ATOM 1747 N N . GLY A 1 241 ? 1.731 14.687 18.068 1.00 87.94 241 GLY A N 1
ATOM 1748 C CA . GLY A 1 241 ? 3.085 14.299 18.474 1.00 87.94 241 GLY A CA 1
ATOM 1749 C C . GLY A 1 241 ? 3.442 12.826 18.237 1.00 87.94 241 GLY A C 1
ATOM 1750 O O . GLY A 1 241 ? 4.528 12.413 18.631 1.00 87.94 241 GLY A O 1
ATOM 1751 N N . LYS A 1 242 ? 2.561 12.038 17.604 1.00 91.06 242 LYS A N 1
ATOM 1752 C CA . LYS A 1 242 ? 2.795 10.616 17.293 1.00 91.06 242 LYS A CA 1
ATOM 1753 C C . LYS A 1 242 ? 3.061 10.341 15.815 1.00 91.06 242 LYS A C 1
ATOM 1755 O O . LYS A 1 242 ? 3.469 9.228 15.492 1.00 91.06 242 LYS A O 1
ATOM 1760 N N . ILE A 1 243 ? 2.802 11.318 14.944 1.00 89.69 243 ILE A N 1
ATOM 1761 C CA . ILE A 1 243 ? 2.946 11.192 13.491 1.00 89.69 243 ILE A CA 1
ATOM 1762 C C . ILE A 1 243 ? 4.314 11.712 13.054 1.00 89.69 243 ILE A C 1
ATOM 1764 O O . ILE A 1 243 ? 4.640 12.875 13.291 1.00 89.69 243 ILE A O 1
ATOM 1768 N N . ASP A 1 244 ? 5.069 10.859 12.371 1.00 84.50 244 ASP A N 1
ATOM 1769 C CA . ASP A 1 244 ? 6.288 11.193 11.648 1.00 84.50 244 ASP A CA 1
ATOM 1770 C C . ASP A 1 244 ? 6.030 11.153 10.133 1.00 84.50 244 ASP A C 1
ATOM 1772 O O . ASP A 1 244 ? 5.686 10.115 9.559 1.00 84.50 244 ASP A O 1
ATOM 1776 N N . TRP A 1 245 ? 6.172 12.307 9.483 1.00 79.19 245 TRP A N 1
ATOM 1777 C CA . TRP A 1 245 ? 6.009 12.453 8.039 1.00 79.19 245 TRP A CA 1
ATOM 1778 C C . TRP A 1 245 ? 7.374 12.359 7.360 1.00 79.19 245 TRP A C 1
ATOM 1780 O O . TRP A 1 245 ? 8.187 13.281 7.439 1.00 79.19 245 TRP A O 1
ATOM 1790 N N . VAL A 1 246 ? 7.610 11.264 6.642 1.00 73.06 246 VAL A N 1
ATOM 1791 C CA . VAL A 1 246 ? 8.921 10.952 6.067 1.00 73.06 246 VAL A CA 1
ATOM 1792 C C . VAL A 1 246 ? 8.919 11.186 4.565 1.00 73.06 246 VAL A C 1
ATOM 1794 O O . VAL A 1 246 ? 8.077 10.664 3.838 1.00 73.06 246 VAL A O 1
ATOM 1797 N N . LYS A 1 247 ? 9.891 11.964 4.090 1.00 69.38 247 LYS A N 1
ATOM 1798 C CA . LYS A 1 247 ? 10.116 12.183 2.660 1.00 69.38 247 LYS A CA 1
ATOM 1799 C C . LYS A 1 247 ? 10.766 10.961 2.016 1.00 69.38 247 LYS A C 1
ATOM 1801 O O . LYS A 1 247 ? 11.771 10.476 2.533 1.00 69.38 247 LYS A O 1
ATOM 1806 N N . VAL A 1 248 ? 10.207 10.509 0.893 1.00 59.44 248 VAL A N 1
ATOM 1807 C CA . VAL A 1 248 ? 10.662 9.338 0.118 1.00 59.44 248 VAL A CA 1
ATOM 1808 C C . VAL A 1 248 ? 10.876 9.653 -1.353 1.00 59.44 248 VAL A C 1
ATOM 1810 O O . VAL A 1 248 ? 10.131 10.502 -1.904 1.00 59.44 248 VAL A O 1
#

Secondary structure (DSSP, 8-state):
--------------EEEEEEEEEEEE--PPEEEEESSS-EEEEEEEEEEESEEEEESS-EEEEEEEEEEE-EEEEEEEEEEEEEEEPPPPTT------TTS-TT-EEEEEEEEEEEEEE-EEEEESSEEEEESSEEEEESEEEEEEEEEEEE-SEEEEE-EEEEEEEEEEEEEEETTEEEEEEEEEEEEEEE--EEEEEEEEEE-SEEEEEE-TT--HHHHTTSTT-THHHHHHH-GGGTTTEEEEE-

Sequence (248 aa):
MAVGAPITPVLPFSKTSKTGIELQSDTASASTVTSSQGGVLLQGGTVNMVGVQVDAAKDIAINGGQVYIQAATNTSSVTGTSSTGGKGLTANQFIWHDPSTGINAKRTITTEIQDSTLTRTTLNGTNVTISAADTLAMFGTTVNASGALTLNADTLLLGTQTTEHSQSETSQGRDLGYQKTKDKGTQDQTTHYNQFNAVNLAVNANHVQAGIGARDSVEQLAKQPGMGWVEQLNNDPKLQGKIDWVKV

Foldseek 3Di:
DDDDDDDDDPDPKDKDKDKDKDKDKDDDDEAEAEAPAAEAEAEDQEAAHELYEYYHAAEYEYDHQEYHFEWHKMKMKMKMKMKIWIAADDPPDDDDDDPPAAGRKIKMKIKMKMWMDTSAHEAHHQEYEHEHAAEYAYELHEYAHAAEYEYYHQEYHWEKDKIKIKMKMWMWIDHPPDTDIDIDMDMDMDIHGYFARHPYYHYHYQAYEHEDEQPDDLVRQCPDHRRVVSVVLVPDPNCVVRYHYDYD